Protein AF-A0AAW0HHK2-F1 (afdb_monomer_lite)

Structure (mmCIF, N/CA/C/O backbone):
data_AF-A0AAW0HHK2-F1
#
_entry.id   AF-A0AAW0HHK2-F1
#
loop_
_atom_site.group_PDB
_atom_site.id
_atom_site.type_symbol
_atom_site.label_atom_id
_atom_site.label_alt_id
_atom_site.label_comp_id
_atom_site.label_asym_id
_atom_site.label_entity_id
_atom_site.label_seq_id
_atom_site.pdbx_PDB_ins_code
_atom_site.Cartn_x
_atom_site.Cartn_y
_atom_site.Cartn_z
_atom_site.occupancy
_atom_site.B_iso_or_equiv
_atom_site.auth_seq_id
_atom_site.auth_comp_id
_atom_site.auth_asym_id
_atom_site.auth_atom_id
_atom_site.pdbx_PDB_model_num
ATOM 1 N N . MET A 1 1 ? -19.738 -7.895 10.736 1.00 75.62 1 MET A N 1
ATOM 2 C CA . MET A 1 1 ? -18.685 -6.868 10.632 1.00 75.62 1 MET A CA 1
ATOM 3 C C . MET A 1 1 ? -18.469 -6.468 9.184 1.00 75.62 1 MET A C 1
ATOM 5 O O . MET A 1 1 ? -18.502 -5.281 8.911 1.00 75.62 1 MET A O 1
ATOM 9 N N . ASP A 1 2 ? -18.400 -7.432 8.265 1.00 76.75 2 ASP A N 1
ATOM 10 C CA . ASP A 1 2 ? -18.087 -7.229 6.837 1.00 76.75 2 ASP A CA 1
ATOM 11 C C . ASP A 1 2 ? -18.976 -6.217 6.092 1.00 76.75 2 ASP A C 1
ATOM 13 O O . ASP A 1 2 ? -18.507 -5.544 5.189 1.00 76.75 2 ASP A O 1
ATOM 17 N N . LYS A 1 3 ? -20.252 -6.081 6.479 1.00 81.19 3 LYS A N 1
ATOM 18 C CA . LYS A 1 3 ? -21.197 -5.111 5.884 1.00 81.19 3 LYS A CA 1
ATOM 19 C C . LYS A 1 3 ? -21.241 -3.754 6.595 1.00 81.19 3 LYS A C 1
ATOM 21 O O . LYS A 1 3 ? -21.912 -2.844 6.135 1.00 81.19 3 LYS A O 1
ATOM 26 N N . ILE A 1 4 ? -20.651 -3.670 7.785 1.00 83.81 4 ILE A N 1
ATOM 27 C CA . ILE A 1 4 ? -20.761 -2.503 8.673 1.00 83.81 4 ILE A CA 1
ATOM 28 C C . ILE A 1 4 ? -19.544 -1.601 8.488 1.00 83.81 4 ILE A C 1
ATOM 30 O O . ILE A 1 4 ? -19.679 -0.388 8.369 1.00 83.81 4 ILE A O 1
ATOM 34 N N . TYR A 1 5 ? -18.362 -2.213 8.444 1.00 85.25 5 TYR A N 1
ATOM 35 C CA . TYR A 1 5 ? -17.085 -1.532 8.287 1.00 85.25 5 TYR A CA 1
ATOM 36 C C . TYR A 1 5 ? -16.439 -1.990 6.978 1.00 85.25 5 TYR A C 1
ATOM 38 O O . TYR A 1 5 ? -15.514 -2.794 6.984 1.00 85.25 5 TYR A O 1
ATOM 46 N N . GLU A 1 6 ? -16.947 -1.495 5.846 1.00 84.31 6 GLU A N 1
ATOM 47 C CA . GLU A 1 6 ? -16.407 -1.806 4.506 1.00 84.31 6 GLU A CA 1
ATOM 48 C C . GLU A 1 6 ? -15.024 -1.163 4.258 1.00 84.31 6 GLU A C 1
ATOM 50 O O . GLU A 1 6 ? -14.322 -1.501 3.301 1.00 84.31 6 GLU A O 1
ATOM 55 N N . GLY A 1 7 ? -14.623 -0.246 5.145 1.00 86.88 7 GLY A N 1
ATOM 56 C CA . GLY A 1 7 ? -13.384 0.510 5.048 1.00 86.88 7 GLY A CA 1
ATOM 57 C C . GLY A 1 7 ? -13.446 1.575 3.956 1.00 86.88 7 GLY A C 1
ATOM 58 O O . GLY A 1 7 ? -14.510 2.092 3.615 1.00 86.88 7 GLY A O 1
ATOM 59 N N . GLN A 1 8 ? -12.284 1.924 3.410 1.00 85.19 8 GLN A N 1
ATOM 60 C CA . GLN A 1 8 ? -12.167 2.977 2.412 1.00 85.19 8 GLN A CA 1
ATOM 61 C C . GLN A 1 8 ? -12.257 2.387 1.001 1.00 85.19 8 GLN A C 1
ATOM 63 O O . GLN A 1 8 ? -11.328 1.727 0.528 1.00 85.19 8 GLN A O 1
ATOM 68 N N . VAL A 1 9 ? -13.370 2.624 0.297 1.00 81.50 9 VAL A N 1
ATOM 69 C CA . VAL A 1 9 ? -13.617 2.008 -1.020 1.00 81.50 9 VAL A CA 1
ATOM 70 C C . VAL A 1 9 ? -12.627 2.509 -2.074 1.00 81.50 9 VAL A C 1
ATOM 72 O O . VAL A 1 9 ? -12.069 1.695 -2.815 1.00 81.50 9 VAL A O 1
ATOM 75 N N . GLU A 1 10 ? -12.358 3.815 -2.094 1.00 81.19 10 GLU A N 1
ATOM 76 C CA . GLU A 1 10 ? -11.418 4.450 -3.017 1.00 81.19 10 GLU A CA 1
ATOM 77 C C . GLU A 1 10 ? -10.110 4.835 -2.323 1.00 81.19 10 GLU A C 1
ATOM 79 O O . GLU A 1 10 ? -10.083 5.614 -1.372 1.00 81.19 10 GLU A O 1
ATOM 84 N N . VAL A 1 11 ? -8.985 4.335 -2.835 1.00 81.12 11 VAL A N 1
ATOM 85 C CA . VAL A 1 11 ? -7.660 4.612 -2.263 1.00 81.12 11 VAL A CA 1
ATOM 86 C C . VAL A 1 11 ? -7.202 6.023 -2.657 1.00 81.12 11 VAL A C 1
ATOM 88 O O . VAL A 1 11 ? -6.467 6.211 -3.630 1.00 81.12 11 VAL A O 1
ATOM 91 N N . THR A 1 12 ? -7.626 7.034 -1.896 1.00 80.50 12 THR A N 1
ATOM 92 C CA . THR A 1 12 ? -7.182 8.430 -2.077 1.00 80.50 12 THR A CA 1
ATOM 93 C C . THR A 1 12 ? -5.751 8.651 -1.584 1.00 80.50 12 THR A C 1
ATOM 95 O O . THR A 1 12 ? -5.024 9.479 -2.135 1.00 80.50 12 THR A O 1
ATOM 98 N N . GLY A 1 13 ? -5.310 7.838 -0.618 1.00 79.56 13 GLY A N 1
ATOM 99 C CA . GLY A 1 13 ? -4.003 7.953 0.030 1.00 79.56 13 GLY A CA 1
ATOM 100 C C . GLY A 1 13 ? -3.988 8.904 1.229 1.00 79.56 13 GLY A C 1
ATOM 101 O O . GLY A 1 13 ? -2.910 9.188 1.747 1.00 79.56 13 GLY A O 1
ATOM 102 N N . ASP A 1 14 ? -5.152 9.379 1.669 1.00 83.31 14 ASP A N 1
ATOM 103 C CA . ASP A 1 14 ? -5.284 10.210 2.864 1.00 83.31 14 ASP A CA 1
ATOM 104 C C . ASP A 1 14 ? -5.287 9.371 4.152 1.00 83.31 14 ASP A C 1
ATOM 106 O O . ASP A 1 14 ? -5.396 8.135 4.130 1.00 83.31 14 ASP A O 1
ATOM 110 N N . GLU A 1 15 ? -5.141 10.063 5.282 1.00 82.94 15 GLU A N 1
ATOM 111 C CA . GLU A 1 15 ? -5.315 9.473 6.606 1.00 82.94 15 GLU A CA 1
ATOM 112 C C . GLU A 1 15 ? -6.773 9.037 6.782 1.00 82.94 15 GLU A C 1
ATOM 114 O O . GLU A 1 15 ? -7.700 9.824 6.601 1.00 82.94 15 GLU A O 1
ATOM 119 N N . TYR A 1 16 ? -6.964 7.765 7.114 1.00 84.25 16 TYR A N 1
ATOM 120 C CA . TYR A 1 16 ? -8.269 7.171 7.359 1.00 84.25 16 TYR A CA 1
ATOM 121 C C . TYR A 1 16 ? -8.179 6.367 8.648 1.00 84.25 16 TYR A C 1
ATOM 123 O O . TYR A 1 16 ? -7.247 5.585 8.819 1.00 84.25 16 TYR A O 1
ATOM 131 N N . ASN A 1 17 ? -9.131 6.575 9.551 1.00 84.69 17 ASN A N 1
ATOM 132 C CA . ASN A 1 17 ? -9.257 5.830 10.794 1.00 84.69 17 ASN A CA 1
ATOM 133 C C . ASN A 1 17 ? -10.699 5.332 10.893 1.00 84.69 17 ASN A C 1
ATOM 135 O O . ASN A 1 17 ? -11.637 6.091 10.658 1.00 84.69 17 ASN A O 1
ATOM 139 N N . VAL A 1 18 ? -10.871 4.053 11.221 1.00 85.00 18 VAL A N 1
ATOM 140 C CA . VAL A 1 18 ? -12.199 3.448 11.361 1.00 85.00 18 VAL A CA 1
ATOM 141 C C . VAL A 1 18 ? -12.755 3.796 12.737 1.00 85.00 18 VAL A C 1
ATOM 143 O O . VAL A 1 18 ? -12.241 3.326 13.760 1.00 85.00 18 VAL A O 1
ATOM 146 N N . GLU A 1 19 ? -13.797 4.622 12.749 1.00 84.38 19 GLU A N 1
ATOM 147 C CA . GLU A 1 19 ? -14.542 5.003 13.948 1.00 84.38 19 GLU A CA 1
ATOM 148 C C . GLU A 1 19 ? -15.697 4.028 14.206 1.00 84.38 19 GLU A C 1
ATOM 150 O O . GLU A 1 19 ? -16.251 3.434 13.282 1.00 84.38 19 GLU A O 1
ATOM 155 N N . SER A 1 20 ? -16.051 3.839 15.479 1.00 85.25 20 SER A N 1
ATOM 156 C CA . SER A 1 20 ? -17.193 2.994 15.849 1.00 85.25 20 SER A CA 1
ATOM 157 C C . SER A 1 20 ? -18.505 3.738 15.618 1.00 85.25 20 SER A C 1
ATOM 159 O O . SER A 1 20 ? -18.606 4.922 15.925 1.00 85.25 20 SER A O 1
ATOM 161 N N . ILE A 1 21 ? -19.513 3.032 15.107 1.00 84.94 21 ILE A N 1
ATOM 162 C CA . ILE A 1 21 ? -20.835 3.602 14.823 1.00 84.94 21 ILE A CA 1
ATOM 163 C C . ILE A 1 21 ? -21.770 3.339 16.008 1.00 84.94 21 ILE A C 1
ATOM 165 O O . ILE A 1 21 ? -21.907 2.198 16.457 1.00 84.94 21 ILE A O 1
ATOM 169 N N . ASP A 1 22 ? -22.451 4.383 16.488 1.00 82.25 22 ASP A N 1
ATOM 170 C CA . ASP A 1 22 ? -23.410 4.274 17.589 1.00 82.25 22 ASP A CA 1
ATOM 171 C C . ASP A 1 22 ? -24.551 3.298 17.258 1.00 82.25 22 ASP A C 1
ATOM 173 O O . ASP A 1 22 ? -25.162 3.341 16.188 1.00 82.25 22 ASP A O 1
ATOM 177 N N . GLY A 1 23 ? -24.853 2.399 18.197 1.00 82.00 23 GLY A N 1
ATOM 178 C CA . GLY A 1 23 ? -25.910 1.394 18.045 1.00 82.00 23 GLY A CA 1
ATOM 179 C C . GLY A 1 23 ? -25.525 0.163 17.217 1.00 82.00 23 GLY A C 1
ATOM 180 O O . GLY A 1 23 ? -26.346 -0.744 17.073 1.00 82.00 23 GLY A O 1
ATOM 181 N N . GLN A 1 24 ? -24.289 0.085 16.715 1.00 86.25 24 GLN A N 1
ATOM 182 C CA . GLN A 1 24 ? -23.749 -1.097 16.045 1.00 86.25 24 GLN A CA 1
ATOM 183 C C . GLN A 1 24 ? -22.605 -1.729 16.853 1.00 86.25 24 GLN A C 1
ATOM 185 O O . GLN A 1 24 ? -22.052 -1.099 17.756 1.00 86.25 24 GLN A O 1
ATOM 190 N N . PRO A 1 25 ? -22.233 -2.992 16.566 1.00 85.94 25 PRO A N 1
ATOM 191 C CA . PRO A 1 25 ? -21.023 -3.579 17.124 1.00 85.94 25 PRO A CA 1
ATOM 192 C C . PRO A 1 25 ? -19.804 -2.685 16.852 1.00 85.94 25 PRO A C 1
ATOM 194 O O . PRO A 1 25 ? -19.620 -2.218 15.727 1.00 85.94 25 PRO A O 1
ATOM 197 N N . GLY A 1 26 ? -18.984 -2.445 17.877 1.00 87.06 26 GLY A N 1
ATOM 198 C CA . GLY A 1 26 ? -17.799 -1.592 17.764 1.00 87.06 26 GLY A CA 1
ATOM 199 C C . GLY A 1 26 ? -16.818 -2.080 16.696 1.00 87.06 26 GLY A C 1
ATOM 200 O O . GLY A 1 26 ? -16.786 -3.269 16.362 1.00 87.06 26 GLY A O 1
ATOM 201 N N . ALA A 1 27 ? -16.023 -1.153 16.160 1.00 90.12 27 ALA A N 1
ATOM 202 C CA . ALA A 1 27 ? -15.003 -1.477 15.171 1.00 90.12 27 ALA A CA 1
ATOM 203 C C . ALA A 1 27 ? -13.988 -2.478 15.747 1.00 90.12 27 ALA A C 1
ATOM 205 O O . ALA A 1 27 ? -13.681 -2.467 16.942 1.00 90.12 27 ALA A O 1
ATOM 206 N N . PHE A 1 28 ? -13.459 -3.362 14.899 1.00 90.38 28 PHE A N 1
ATOM 207 C CA . PHE A 1 28 ? -12.490 -4.352 15.353 1.00 90.38 28 PHE A CA 1
ATOM 208 C C . PHE A 1 28 ? -11.127 -3.691 15.563 1.00 90.38 28 PHE A C 1
ATOM 210 O O . PHE A 1 28 ? -10.436 -3.353 14.599 1.00 90.38 28 PHE A O 1
ATOM 217 N N . THR A 1 29 ? -10.755 -3.502 16.828 1.00 91.88 29 THR A N 1
ATOM 218 C CA . THR A 1 29 ? -9.483 -2.879 17.192 1.00 91.88 29 THR A CA 1
ATOM 219 C C . THR A 1 29 ? -8.340 -3.884 17.126 1.00 91.88 29 THR A C 1
ATOM 221 O O . THR A 1 29 ? -8.360 -4.912 17.801 1.00 91.88 29 THR A O 1
ATOM 224 N N . CYS A 1 30 ? -7.318 -3.562 16.338 1.00 93.12 30 CYS A N 1
ATOM 225 C CA . CYS A 1 30 ? -6.087 -4.334 16.197 1.00 93.12 30 CYS A CA 1
ATOM 226 C C . CYS A 1 30 ? -4.867 -3.485 16.552 1.00 93.12 30 CYS A C 1
ATOM 228 O O . CYS A 1 30 ? -4.891 -2.261 16.448 1.00 93.12 30 CYS A O 1
ATOM 230 N N . TYR A 1 31 ? -3.766 -4.146 16.907 1.00 93.69 31 TYR A N 1
ATOM 231 C CA . TYR A 1 31 ? -2.470 -3.506 17.118 1.00 93.69 31 TYR A CA 1
ATOM 232 C C . TYR A 1 31 ? -1.442 -4.094 16.158 1.00 93.69 31 TYR A C 1
ATOM 234 O O . TYR A 1 31 ? -1.431 -5.297 15.904 1.00 93.69 31 TYR A O 1
ATOM 242 N N . LEU A 1 32 ? -0.576 -3.237 15.620 1.00 92.81 32 LEU A N 1
ATOM 243 C CA . LEU A 1 32 ? 0.501 -3.670 14.743 1.00 92.81 32 LEU A CA 1
ATOM 244 C C . LEU A 1 32 ? 1.637 -4.285 15.563 1.00 92.81 32 LEU A C 1
ATOM 246 O O . LEU A 1 32 ? 2.304 -3.577 16.316 1.00 92.81 32 LEU A O 1
ATOM 250 N N . ASP A 1 33 ? 1.908 -5.568 15.344 1.00 94.19 33 ASP A N 1
ATOM 251 C CA . ASP A 1 33 ? 3.148 -6.202 15.783 1.00 94.19 33 ASP A CA 1
ATOM 252 C C . ASP A 1 33 ? 4.182 -6.155 14.650 1.00 94.19 33 ASP A C 1
ATOM 254 O O . ASP A 1 33 ? 4.049 -6.823 13.624 1.00 94.19 33 ASP A O 1
ATOM 258 N N . ALA A 1 34 ? 5.211 -5.323 14.815 1.00 89.94 34 ALA A N 1
ATOM 259 C CA . ALA A 1 34 ? 6.313 -5.230 13.861 1.00 89.94 34 ALA A CA 1
ATOM 260 C C . ALA A 1 34 ? 7.411 -6.281 14.113 1.00 89.94 34 ALA A C 1
ATOM 262 O O . ALA A 1 34 ? 8.292 -6.456 13.267 1.00 89.94 34 ALA A O 1
ATOM 263 N N . GLY A 1 35 ? 7.401 -6.962 15.264 1.00 94.50 35 GLY A N 1
ATOM 264 C CA . GLY A 1 35 ? 8.468 -7.860 15.692 1.00 94.50 35 GLY A CA 1
ATOM 265 C C . GLY A 1 35 ? 9.853 -7.210 15.596 1.00 94.50 35 GLY A C 1
ATOM 266 O O . GLY A 1 35 ? 10.114 -6.155 16.172 1.00 94.50 35 GLY A O 1
ATOM 267 N N . LEU A 1 36 ? 10.749 -7.839 14.829 1.00 94.50 36 LEU A N 1
ATOM 268 C CA . LEU A 1 36 ? 12.112 -7.349 14.570 1.00 94.50 36 LEU A CA 1
ATOM 269 C C . LEU A 1 36 ? 12.212 -6.416 13.352 1.00 94.50 36 LEU A C 1
ATOM 271 O O . LEU A 1 36 ? 13.301 -5.932 13.028 1.00 94.50 36 LEU A O 1
ATOM 275 N N . ALA A 1 37 ? 11.109 -6.167 12.641 1.00 93.44 37 ALA A N 1
ATOM 276 C CA . ALA A 1 37 ? 11.122 -5.283 11.488 1.00 93.44 37 ALA A CA 1
ATOM 277 C C . ALA A 1 37 ? 11.392 -3.840 11.933 1.00 93.44 37 ALA A C 1
ATOM 279 O O . ALA A 1 37 ? 10.698 -3.271 12.777 1.00 93.44 37 ALA A O 1
ATOM 280 N N . ARG A 1 38 ? 12.405 -3.209 11.332 1.00 92.19 38 ARG A N 1
ATOM 281 C CA . ARG A 1 38 ? 12.765 -1.827 11.658 1.00 92.19 38 ARG A CA 1
ATOM 282 C C . ARG A 1 38 ? 11.642 -0.870 11.252 1.00 92.19 38 ARG A C 1
ATOM 284 O O . ARG A 1 38 ? 11.247 -0.830 10.091 1.00 92.19 38 ARG A O 1
ATOM 291 N N . THR A 1 39 ? 11.184 -0.026 12.169 1.00 89.19 39 THR A N 1
ATOM 292 C CA . THR A 1 39 ? 10.114 0.957 11.928 1.00 89.19 39 THR A CA 1
ATOM 293 C C . THR A 1 39 ? 10.622 2.218 11.211 1.00 89.19 39 THR A C 1
ATOM 295 O O . THR A 1 39 ? 10.580 3.328 11.739 1.00 89.19 39 THR A O 1
ATOM 298 N N . THR A 1 40 ? 11.133 2.064 9.988 1.00 91.19 40 THR A N 1
ATOM 299 C CA . THR A 1 40 ? 11.520 3.180 9.106 1.00 91.19 40 THR A CA 1
ATOM 300 C C . THR A 1 40 ? 10.321 3.742 8.342 1.00 91.19 40 THR A C 1
ATOM 302 O O . THR A 1 40 ? 9.352 3.035 8.063 1.00 91.19 40 THR A O 1
ATOM 305 N N . THR A 1 41 ? 10.384 5.025 7.984 1.00 90.75 41 THR A N 1
ATOM 306 C CA . THR A 1 41 ? 9.374 5.666 7.130 1.00 90.75 41 THR A CA 1
ATOM 307 C C . THR A 1 41 ? 9.387 5.022 5.742 1.00 90.75 41 THR A C 1
ATOM 309 O O . THR A 1 41 ? 10.453 4.824 5.164 1.00 90.75 41 THR A O 1
ATOM 312 N N . GLY A 1 42 ? 8.212 4.649 5.230 1.00 87.75 42 GLY A N 1
ATOM 313 C CA . GLY A 1 42 ? 8.077 3.959 3.943 1.00 87.75 42 GLY A CA 1
ATOM 314 C C . GLY A 1 42 ? 8.352 2.449 3.980 1.00 87.75 42 GLY A C 1
ATOM 315 O O . GLY A 1 42 ? 8.440 1.826 2.924 1.00 87.75 42 GLY A O 1
ATOM 316 N N . ASN A 1 43 ? 8.483 1.830 5.161 1.00 93.06 43 ASN A N 1
ATOM 317 C CA . ASN A 1 43 ? 8.605 0.372 5.253 1.00 93.06 43 ASN A CA 1
ATOM 318 C C . ASN A 1 43 ? 7.305 -0.327 4.789 1.00 93.06 43 ASN A C 1
ATOM 320 O O . ASN A 1 43 ? 6.199 0.111 5.101 1.00 93.06 43 ASN A O 1
ATOM 324 N N . LYS A 1 44 ? 7.436 -1.467 4.103 1.00 91.38 44 LYS A N 1
ATOM 325 C CA . LYS A 1 44 ? 6.333 -2.314 3.623 1.00 91.38 44 LYS A CA 1
ATOM 326 C C . LYS A 1 44 ? 5.407 -2.808 4.738 1.00 91.38 44 LYS A C 1
ATOM 328 O O . LYS A 1 44 ? 4.216 -2.952 4.491 1.00 91.38 44 LYS A O 1
ATOM 333 N N . V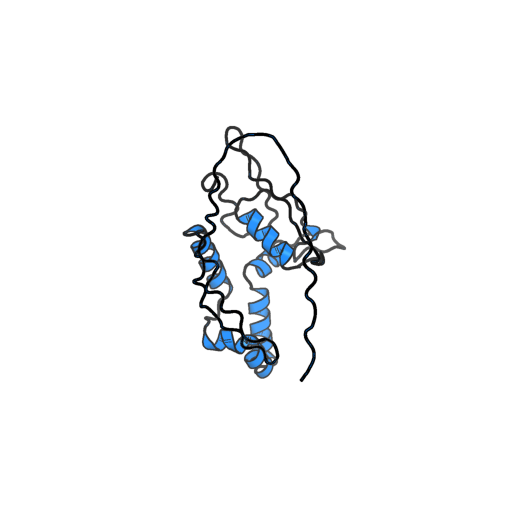AL A 1 45 ? 5.911 -2.998 5.962 1.00 93.19 45 VAL A N 1
ATOM 334 C CA . VAL A 1 45 ? 5.071 -3.332 7.135 1.00 93.19 45 VAL A CA 1
ATOM 335 C C . VAL A 1 45 ? 4.022 -2.242 7.388 1.00 93.19 45 VAL A C 1
ATOM 337 O O . VAL A 1 45 ? 2.870 -2.531 7.693 1.00 93.19 45 VAL A O 1
ATOM 340 N N . VAL A 1 46 ? 4.398 -0.981 7.177 1.00 92.00 46 VAL A N 1
ATOM 341 C CA . VAL A 1 46 ? 3.496 0.170 7.303 1.00 92.00 46 VAL A CA 1
ATOM 342 C C . VAL A 1 46 ? 2.537 0.252 6.103 1.00 92.00 46 VAL A C 1
ATOM 344 O O . VAL A 1 46 ? 1.414 0.725 6.238 1.00 92.00 46 VAL A O 1
ATOM 347 N N . GLY A 1 47 ? 2.930 -0.266 4.936 1.00 91.44 47 GLY A N 1
ATOM 348 C CA . GLY A 1 47 ? 2.018 -0.458 3.802 1.00 91.44 47 GLY A CA 1
ATOM 349 C C . GLY A 1 47 ? 0.926 -1.495 4.094 1.00 91.44 47 GLY A C 1
ATOM 350 O O . GLY A 1 47 ? -0.245 -1.241 3.832 1.00 91.44 47 GLY A O 1
ATOM 351 N N . ALA A 1 48 ? 1.289 -2.625 4.712 1.00 92.81 48 ALA A N 1
ATOM 352 C CA . ALA A 1 48 ? 0.324 -3.636 5.152 1.00 92.81 48 ALA A CA 1
ATOM 353 C C . ALA A 1 48 ? -0.634 -3.087 6.223 1.00 92.81 48 ALA A C 1
ATOM 355 O O . ALA A 1 48 ? -1.836 -3.327 6.147 1.00 92.81 48 ALA A O 1
ATOM 356 N N . LEU A 1 49 ? -0.114 -2.287 7.164 1.00 93.75 49 LEU A N 1
ATOM 357 C CA . LEU A 1 49 ? -0.924 -1.535 8.126 1.00 93.75 49 LEU A CA 1
ATOM 358 C C . LEU A 1 49 ? -1.979 -0.674 7.418 1.00 93.75 49 LEU A C 1
ATOM 360 O O . LEU A 1 49 ? -3.151 -0.752 7.774 1.00 93.75 49 LEU A O 1
ATOM 364 N N . LYS A 1 50 ? -1.586 0.121 6.410 1.00 92.44 50 LYS A N 1
ATOM 365 C CA . LYS A 1 50 ? -2.544 0.957 5.672 1.00 92.44 50 LYS A CA 1
ATOM 366 C C . LYS A 1 50 ? -3.609 0.116 4.979 1.00 92.44 50 LYS A C 1
ATOM 368 O O . LYS A 1 50 ? -4.782 0.443 5.079 1.00 92.44 50 LYS A O 1
ATOM 373 N N . GLY A 1 51 ? -3.212 -0.973 4.320 1.00 91.69 51 GLY A N 1
ATOM 374 C CA . GLY A 1 51 ? -4.153 -1.873 3.651 1.00 91.69 51 GLY A CA 1
ATOM 375 C C . GLY A 1 51 ? -5.161 -2.508 4.613 1.00 91.69 51 GLY A C 1
ATOM 376 O O . GLY A 1 51 ? -6.333 -2.628 4.277 1.00 91.69 51 GLY A O 1
ATOM 377 N N . ALA A 1 52 ? -4.730 -2.862 5.826 1.00 92.50 52 ALA A N 1
ATOM 378 C CA . ALA A 1 52 ? -5.607 -3.381 6.873 1.00 92.50 52 ALA A CA 1
ATOM 379 C C . ALA A 1 52 ? -6.618 -2.329 7.363 1.00 92.50 52 ALA A C 1
ATOM 381 O O . ALA A 1 52 ? -7.798 -2.633 7.527 1.00 92.50 52 ALA A O 1
ATOM 382 N N . VAL A 1 53 ? -6.164 -1.087 7.552 1.00 92.50 53 VAL A N 1
ATOM 383 C CA . VAL A 1 53 ? -7.025 0.042 7.932 1.00 92.50 53 VAL A CA 1
ATOM 384 C C . VAL A 1 53 ? -8.029 0.378 6.825 1.00 92.50 53 VAL A C 1
ATOM 386 O O . VAL A 1 53 ? -9.221 0.511 7.089 1.00 92.50 53 VAL A O 1
ATOM 389 N N . ASP A 1 54 ? -7.577 0.417 5.571 1.00 91.19 54 ASP A N 1
ATOM 390 C CA . ASP A 1 54 ? -8.434 0.654 4.402 1.00 91.19 54 ASP A CA 1
ATOM 391 C C . ASP A 1 54 ? -9.419 -0.497 4.153 1.00 91.19 54 ASP A C 1
ATOM 393 O O . ASP A 1 54 ? -10.441 -0.303 3.497 1.00 91.19 54 ASP A O 1
ATOM 397 N N . GLY A 1 55 ? -9.140 -1.680 4.707 1.00 90.19 55 GLY A N 1
ATOM 398 C CA . GLY A 1 55 ? -10.036 -2.834 4.733 1.00 90.19 55 GLY A CA 1
ATOM 399 C C . GLY A 1 55 ? -11.061 -2.831 5.872 1.00 90.19 55 GLY A C 1
ATOM 400 O O . GLY A 1 55 ? -11.819 -3.789 5.974 1.00 90.19 55 GLY A O 1
ATOM 401 N N . GLY A 1 56 ? -11.090 -1.800 6.727 1.00 90.38 56 GLY A N 1
ATOM 402 C CA . GLY A 1 56 ? -12.096 -1.658 7.787 1.00 90.38 56 GLY A CA 1
ATOM 403 C C . GLY A 1 56 ? -11.635 -2.056 9.194 1.00 90.38 56 GLY A C 1
ATOM 404 O O . GLY A 1 56 ? -12.456 -2.094 10.112 1.00 90.38 56 GLY A O 1
ATOM 405 N N . LEU A 1 57 ? -10.339 -2.319 9.409 1.00 92.06 57 LEU A N 1
ATOM 406 C CA . LEU A 1 57 ? -9.800 -2.545 10.755 1.00 92.06 57 LEU A CA 1
ATOM 407 C C . LEU A 1 57 ? -9.463 -1.226 11.457 1.00 92.06 57 LEU A C 1
ATOM 409 O O . LEU A 1 57 ? -8.836 -0.338 10.881 1.00 92.06 57 LEU A O 1
ATOM 413 N N . SER A 1 58 ? -9.816 -1.117 12.738 1.00 92.88 58 SER A N 1
ATOM 414 C CA . SER A 1 58 ? -9.430 0.037 13.550 1.00 92.88 58 SER A CA 1
ATOM 415 C C . SER A 1 58 ? -8.044 -0.212 14.140 1.00 92.88 58 SER A C 1
ATOM 417 O O . SER A 1 58 ? -7.870 -1.052 15.022 1.00 92.88 58 SER A O 1
ATOM 419 N N . ILE A 1 59 ? -7.024 0.474 13.622 1.00 93.00 59 ILE A N 1
ATOM 420 C CA . ILE A 1 59 ? -5.648 0.355 14.118 1.00 93.00 59 ILE A CA 1
ATOM 421 C C . ILE A 1 59 ? -5.147 1.748 14.484 1.00 93.00 59 ILE A C 1
ATOM 423 O O . ILE A 1 59 ? -5.026 2.589 13.592 1.00 93.00 59 ILE A O 1
ATOM 427 N N . PRO A 1 60 ? -4.824 2.024 15.759 1.00 92.06 60 PRO A N 1
ATOM 428 C CA . PRO A 1 60 ? -4.310 3.327 16.151 1.00 92.06 60 PRO A CA 1
ATOM 429 C C . PRO A 1 60 ? -2.915 3.531 15.553 1.00 92.06 60 PRO A C 1
ATOM 431 O O . PRO A 1 60 ? -1.974 2.797 15.860 1.00 92.06 60 PRO A O 1
ATOM 434 N N . HIS A 1 61 ? -2.771 4.531 14.686 1.00 90.88 61 HIS A N 1
ATOM 435 C CA . HIS A 1 61 ? -1.517 4.821 13.999 1.00 90.88 61 HIS A CA 1
ATOM 436 C C . HIS A 1 61 ? -1.320 6.327 13.777 1.00 90.88 61 HIS A C 1
ATOM 438 O O . HIS A 1 61 ? -2.180 7.137 14.100 1.00 90.88 61 HIS A O 1
ATOM 444 N N . SER A 1 62 ? -0.141 6.712 13.279 1.00 90.12 62 SER A N 1
ATOM 445 C CA . SER A 1 62 ? 0.177 8.101 12.918 1.00 90.12 62 SER A CA 1
ATOM 446 C C . SER A 1 62 ? 0.767 8.164 11.515 1.00 90.12 62 SER A C 1
ATOM 448 O O . SER A 1 62 ? 1.429 7.221 11.072 1.00 90.12 62 SER A O 1
ATOM 450 N N . THR A 1 63 ? 0.613 9.301 10.840 1.00 88.19 63 THR A N 1
ATOM 451 C CA . THR A 1 63 ? 1.054 9.479 9.447 1.00 88.19 63 THR A CA 1
ATOM 452 C C . THR A 1 63 ? 2.571 9.551 9.253 1.00 88.19 63 THR A C 1
ATOM 454 O O . THR A 1 63 ? 3.071 9.419 8.138 1.00 88.19 63 THR A O 1
ATOM 457 N N . LYS A 1 64 ? 3.338 9.656 10.346 1.00 91.25 64 LYS A N 1
ATOM 458 C CA . LYS A 1 64 ? 4.802 9.856 10.352 1.00 91.25 64 LYS A CA 1
ATOM 459 C C . LYS A 1 64 ? 5.607 8.752 9.664 1.00 91.25 64 LYS A C 1
ATOM 461 O O . LYS A 1 64 ? 6.760 8.958 9.285 1.00 91.25 64 LYS A O 1
ATOM 466 N N . ARG A 1 65 ? 5.050 7.542 9.592 1.00 90.88 65 ARG A N 1
ATOM 467 C CA . ARG A 1 65 ? 5.732 6.363 9.038 1.00 90.88 65 ARG A CA 1
ATOM 468 C C . ARG A 1 65 ? 5.311 6.043 7.606 1.00 90.88 65 ARG A C 1
ATOM 470 O O . ARG A 1 65 ? 5.931 5.172 6.993 1.00 90.88 65 ARG A O 1
ATOM 477 N N . PHE A 1 66 ? 4.323 6.747 7.056 1.00 92.12 66 PHE A N 1
ATOM 478 C CA 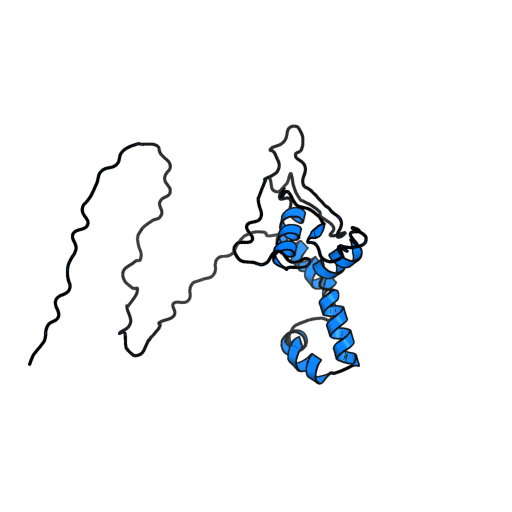. PHE A 1 66 ? 3.891 6.537 5.679 1.00 92.12 66 PHE A CA 1
ATOM 479 C C . PHE A 1 66 ? 4.853 7.174 4.668 1.00 92.12 66 PHE A C 1
ATOM 481 O O . PHE A 1 66 ? 5.499 8.183 4.962 1.00 92.12 66 PHE A O 1
ATOM 488 N N . PRO A 1 67 ? 4.965 6.595 3.458 1.00 91.12 67 PRO A N 1
ATOM 489 C CA . PRO A 1 67 ? 5.717 7.218 2.378 1.00 91.12 67 PRO A CA 1
ATOM 490 C C . PRO A 1 67 ? 5.078 8.557 1.994 1.00 91.12 67 PRO 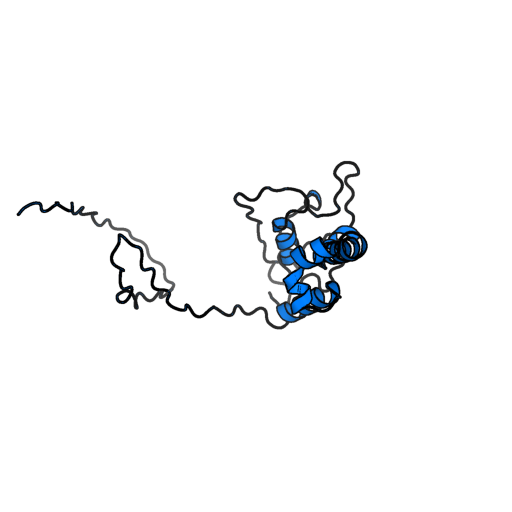A C 1
ATOM 492 O O . PRO A 1 67 ? 3.859 8.657 1.873 1.00 91.12 67 PRO A O 1
ATOM 495 N N . GLY A 1 68 ? 5.911 9.579 1.788 1.00 88.94 68 GLY A N 1
ATOM 496 C CA . GLY A 1 68 ? 5.457 10.946 1.516 1.00 88.94 68 GLY A CA 1
ATOM 497 C C . GLY A 1 68 ? 5.342 11.843 2.750 1.00 88.94 68 GLY A C 1
ATOM 498 O O . GLY A 1 68 ? 4.992 13.010 2.591 1.00 88.94 68 GLY A O 1
ATOM 499 N N . TYR A 1 69 ? 5.641 11.329 3.948 1.00 91.75 69 TYR A N 1
ATOM 500 C CA . TYR A 1 69 ? 5.828 12.152 5.141 1.00 91.75 69 TYR A CA 1
ATOM 501 C C . TYR A 1 69 ? 7.226 12.773 5.153 1.00 91.75 69 TYR A C 1
ATOM 503 O O . TYR A 1 69 ? 8.222 12.054 5.041 1.00 91.75 69 TYR A O 1
ATOM 511 N N . ASP A 1 70 ? 7.293 14.088 5.327 1.00 90.44 70 ASP A N 1
ATOM 512 C CA . ASP A 1 70 ? 8.545 14.812 5.515 1.00 90.44 70 ASP A CA 1
ATOM 513 C C . ASP A 1 70 ? 8.749 15.173 6.995 1.00 90.44 70 ASP A C 1
ATOM 515 O O . ASP A 1 70 ? 7.882 15.758 7.645 1.00 90.44 70 ASP A O 1
ATOM 519 N N . SER A 1 71 ? 9.906 14.807 7.552 1.00 87.94 71 SER A N 1
ATOM 520 C CA . SER A 1 71 ? 10.229 15.063 8.958 1.00 87.94 71 SER A CA 1
ATOM 521 C C . SER A 1 71 ? 10.518 16.529 9.259 1.00 87.94 71 SER A C 1
ATOM 523 O O . SER A 1 71 ? 10.325 16.940 10.404 1.00 87.94 71 SER A O 1
ATOM 525 N N . GLU A 1 72 ? 10.975 17.296 8.268 1.00 89.38 72 GLU A N 1
ATOM 526 C CA . GLU A 1 72 ? 11.339 18.703 8.446 1.00 89.38 72 GLU A CA 1
ATOM 527 C C . GLU A 1 72 ? 10.095 19.593 8.443 1.00 89.38 72 GLU A C 1
ATOM 529 O O . GLU A 1 72 ? 9.824 20.284 9.426 1.00 89.38 72 GLU A O 1
ATOM 534 N N . SER A 1 73 ? 9.289 19.513 7.380 1.00 89.56 73 SER A N 1
ATOM 535 C CA . SER A 1 73 ? 8.023 20.254 7.278 1.00 89.56 73 SER A CA 1
ATOM 536 C C . SER A 1 73 ? 6.891 19.668 8.129 1.00 89.56 73 SER A C 1
ATOM 538 O O . SER A 1 73 ? 5.897 20.350 8.370 1.00 89.56 73 SER A O 1
ATOM 540 N N . LYS A 1 74 ? 7.031 18.421 8.610 1.00 88.06 74 LYS A N 1
ATOM 541 C CA . LYS A 1 74 ? 5.976 17.645 9.296 1.00 88.06 74 LYS A CA 1
ATOM 542 C C . LYS A 1 74 ? 4.697 17.506 8.463 1.00 88.06 74 LYS A C 1
ATOM 544 O O . LYS A 1 74 ? 3.618 17.299 9.016 1.00 88.06 74 LYS A O 1
ATOM 549 N N . GLU A 1 75 ? 4.823 17.609 7.143 1.00 89.38 75 GLU A N 1
ATOM 550 C CA . GLU A 1 75 ? 3.713 17.541 6.203 1.00 89.38 75 GLU A CA 1
ATOM 551 C C . GLU A 1 75 ? 3.622 16.145 5.572 1.00 89.38 75 GLU A C 1
ATOM 553 O O . GLU A 1 75 ? 4.629 15.522 5.220 1.00 89.38 75 GLU A O 1
ATOM 558 N N . PHE A 1 76 ? 2.393 15.652 5.413 1.00 88.88 76 PHE A N 1
ATOM 559 C CA . PHE A 1 76 ? 2.107 14.387 4.749 1.00 88.88 76 PHE A CA 1
ATOM 560 C C . PHE A 1 76 ? 1.538 14.619 3.346 1.00 88.88 76 PHE A C 1
ATOM 562 O O . PHE A 1 76 ? 0.475 15.212 3.175 1.00 88.88 76 PHE A O 1
ATOM 569 N N . LYS A 1 77 ? 2.227 14.097 2.326 1.00 91.25 77 LYS A N 1
ATOM 570 C CA . LYS A 1 77 ? 1.804 14.205 0.924 1.00 91.25 77 LYS A CA 1
ATOM 571 C C . LYS A 1 77 ? 1.028 12.961 0.487 1.00 91.25 77 LYS A C 1
ATOM 573 O O . LYS A 1 77 ? 1.617 12.013 -0.040 1.00 91.25 77 LYS A O 1
ATOM 578 N N . ALA A 1 78 ? -0.300 13.008 0.593 1.00 90.44 78 ALA A N 1
ATOM 579 C CA . ALA A 1 78 ? -1.206 11.914 0.212 1.00 90.44 78 ALA A CA 1
ATOM 580 C C . ALA A 1 78 ? -1.002 11.404 -1.226 1.00 90.44 78 ALA A C 1
ATOM 582 O O . ALA A 1 78 ? -1.043 10.202 -1.489 1.00 90.44 78 ALA A O 1
ATOM 583 N N . LYS A 1 79 ? -0.670 12.301 -2.167 1.00 90.69 79 LYS A N 1
ATOM 584 C CA . LYS A 1 79 ? -0.360 11.924 -3.557 1.00 90.69 79 LYS A CA 1
ATOM 585 C C . LYS A 1 79 ? 0.780 10.907 -3.631 1.00 90.69 79 LYS A C 1
ATOM 587 O O . LYS A 1 79 ? 0.661 9.917 -4.342 1.00 90.69 79 LYS A O 1
ATOM 592 N N . VAL A 1 80 ? 1.871 11.128 -2.893 1.00 91.06 80 VAL A N 1
ATOM 593 C CA . VAL A 1 80 ? 3.031 10.219 -2.878 1.00 91.06 80 VAL A CA 1
ATOM 594 C C . VAL A 1 80 ? 2.654 8.880 -2.252 1.00 91.06 80 VAL A C 1
ATOM 596 O O . VAL A 1 80 ? 3.084 7.834 -2.739 1.00 91.06 80 VAL A O 1
ATOM 599 N N . HIS A 1 81 ? 1.817 8.903 -1.217 1.00 90.38 81 HIS A N 1
ATOM 600 C CA . HIS A 1 81 ? 1.317 7.693 -0.585 1.00 90.38 81 HIS A CA 1
ATOM 601 C C . HIS A 1 81 ? 0.466 6.854 -1.548 1.00 90.38 81 HIS A C 1
ATOM 603 O O . HIS A 1 81 ? 0.734 5.666 -1.736 1.00 90.38 81 HIS A O 1
ATOM 609 N N . ARG A 1 82 ? -0.470 7.487 -2.266 1.00 91.25 82 ARG A N 1
ATOM 610 C CA . ARG A 1 82 ? -1.277 6.829 -3.304 1.00 91.25 82 ARG A CA 1
ATOM 611 C C . ARG A 1 82 ? -0.415 6.223 -4.414 1.00 91.25 82 ARG A C 1
ATOM 613 O O . ARG A 1 82 ? -0.675 5.093 -4.822 1.00 91.25 82 ARG A O 1
ATOM 620 N N . LYS A 1 83 ? 0.634 6.927 -4.865 1.00 92.31 83 LYS A N 1
ATOM 621 C CA . LYS A 1 83 ? 1.585 6.394 -5.860 1.00 92.31 83 LYS A CA 1
ATOM 622 C C . LYS A 1 83 ? 2.225 5.080 -5.412 1.00 92.31 83 LYS A C 1
ATOM 624 O O . LYS A 1 83 ? 2.397 4.180 -6.227 1.00 92.31 83 LYS A O 1
ATOM 629 N N . HIS A 1 84 ? 2.573 4.968 -4.130 1.00 90.75 84 HIS A N 1
ATOM 630 C CA . HIS A 1 84 ? 3.161 3.747 -3.576 1.00 90.75 84 HIS A CA 1
ATOM 631 C C . HIS A 1 84 ? 2.137 2.615 -3.458 1.00 90.75 84 HIS A C 1
ATOM 633 O O . HIS A 1 84 ? 2.473 1.476 -3.769 1.00 90.75 84 HIS A O 1
ATOM 639 N N . ASN A 1 85 ? 0.896 2.919 -3.068 1.00 90.38 85 ASN A N 1
ATOM 640 C CA . ASN A 1 85 ? -0.163 1.910 -2.961 1.00 90.38 85 ASN A CA 1
ATOM 641 C C . ASN A 1 85 ? -0.534 1.317 -4.329 1.00 90.38 85 ASN A C 1
ATOM 643 O O . ASN A 1 85 ? -0.741 0.115 -4.437 1.00 90.38 85 ASN A O 1
ATOM 647 N N . MET A 1 86 ? -0.556 2.143 -5.380 1.00 90.50 86 MET A N 1
ATOM 648 C CA . MET A 1 86 ? -0.878 1.717 -6.750 1.00 90.50 86 MET A CA 1
ATOM 649 C C . MET A 1 86 ? 0.340 1.219 -7.547 1.00 90.50 86 MET A C 1
ATOM 651 O O . MET A 1 86 ? 0.240 1.006 -8.752 1.00 90.50 86 MET A O 1
ATOM 655 N N . GLY A 1 87 ? 1.511 1.085 -6.912 1.00 89.94 87 GLY A N 1
ATOM 656 C CA . GLY A 1 87 ? 2.738 0.621 -7.569 1.00 89.94 87 GLY A CA 1
ATOM 657 C C . GLY A 1 87 ? 3.273 1.542 -8.674 1.00 89.94 87 GLY A C 1
ATOM 658 O O . GLY A 1 87 ? 4.121 1.124 -9.464 1.00 89.94 87 GLY A O 1
ATOM 659 N N . GLN A 1 88 ? 2.822 2.799 -8.736 1.00 90.88 88 GLN A N 1
ATOM 660 C CA . GLN A 1 88 ? 3.267 3.762 -9.749 1.00 90.88 88 GLN A CA 1
ATOM 661 C C . GLN A 1 88 ? 4.756 4.098 -9.612 1.00 90.88 88 GLN A C 1
ATOM 663 O O . GLN A 1 88 ? 5.406 4.382 -10.605 1.00 90.88 88 GLN A O 1
ATOM 668 N N . ASN A 1 89 ? 5.326 4.019 -8.407 1.00 91.19 89 ASN A N 1
ATOM 669 C CA . ASN A 1 89 ? 6.770 4.174 -8.201 1.00 91.19 89 ASN A CA 1
ATOM 670 C C . ASN A 1 89 ? 7.593 3.103 -8.946 1.00 91.19 89 ASN A C 1
ATOM 672 O O . ASN A 1 89 ? 8.665 3.405 -9.463 1.00 91.19 89 ASN A O 1
ATOM 676 N N . VAL A 1 90 ? 7.085 1.869 -9.025 1.00 90.56 90 VAL A N 1
ATOM 677 C CA . VAL A 1 90 ? 7.709 0.787 -9.797 1.00 90.56 90 VAL A CA 1
ATOM 678 C C . VAL A 1 90 ? 7.530 1.043 -11.290 1.00 90.56 90 VAL A C 1
ATOM 680 O O . VAL A 1 90 ? 8.493 0.916 -12.036 1.00 90.56 90 VAL A O 1
ATOM 683 N N . ALA A 1 91 ? 6.337 1.467 -11.718 1.00 90.50 91 ALA A N 1
ATOM 684 C CA . ALA A 1 91 ? 6.072 1.808 -13.117 1.00 90.50 91 ALA A CA 1
ATOM 685 C C . ALA A 1 91 ? 6.938 2.984 -13.612 1.00 90.50 91 ALA A C 1
ATOM 687 O O . ALA A 1 91 ? 7.478 2.941 -14.717 1.00 90.50 91 ALA A O 1
ATOM 688 N N . ASP A 1 92 ? 7.112 4.014 -12.781 1.00 91.56 92 ASP A N 1
ATOM 689 C CA . ASP A 1 92 ? 7.990 5.151 -13.054 1.00 91.56 92 ASP A CA 1
ATOM 690 C C . ASP A 1 92 ? 9.447 4.684 -13.197 1.00 91.56 92 ASP A C 1
ATOM 692 O O . ASP A 1 92 ? 10.114 5.059 -14.158 1.00 91.56 92 ASP A O 1
ATOM 696 N N . TYR A 1 93 ? 9.917 3.800 -12.309 1.00 92.00 93 TYR A N 1
ATOM 697 C CA . TYR A 1 93 ? 11.268 3.238 -12.391 1.00 92.00 93 TYR A CA 1
ATOM 698 C C . TYR A 1 93 ? 11.478 2.356 -13.631 1.00 92.00 93 TYR A C 1
ATOM 700 O O . TYR A 1 93 ? 12.523 2.437 -14.273 1.00 92.00 93 TYR A O 1
ATOM 708 N N . MET A 1 94 ? 10.475 1.557 -14.009 1.00 89.81 94 MET A N 1
ATOM 709 C CA . MET A 1 94 ? 10.500 0.775 -15.248 1.00 89.81 94 MET A CA 1
ATOM 710 C C . MET A 1 94 ? 10.660 1.681 -16.470 1.00 89.81 94 MET A C 1
ATOM 712 O O . MET A 1 94 ? 11.492 1.391 -17.324 1.00 89.81 94 MET A O 1
ATOM 716 N N . ARG A 1 95 ? 9.913 2.792 -16.531 1.00 90.12 95 ARG A N 1
ATOM 717 C CA . ARG A 1 95 ? 10.001 3.760 -17.632 1.00 90.12 95 ARG A CA 1
ATOM 718 C C . ARG A 1 95 ? 11.378 4.420 -17.707 1.00 90.12 95 ARG A C 1
ATOM 720 O O . ARG A 1 95 ? 11.953 4.453 -18.787 1.00 90.12 95 ARG A O 1
ATOM 727 N N . CYS A 1 96 ? 11.930 4.868 -16.577 1.00 91.62 96 CYS A N 1
ATOM 728 C CA . CYS A 1 96 ? 13.280 5.440 -16.541 1.00 91.62 96 CYS A CA 1
ATOM 729 C C . CYS A 1 96 ? 14.341 4.442 -17.030 1.00 91.62 96 CYS A C 1
ATOM 731 O O . CYS A 1 96 ? 15.177 4.790 -17.855 1.00 91.62 96 CYS A O 1
ATOM 733 N N . LEU A 1 97 ? 14.285 3.183 -16.583 1.00 92.38 97 LEU A N 1
ATOM 734 C CA . LEU A 1 97 ? 15.251 2.169 -17.016 1.00 92.38 97 LEU A CA 1
ATOM 735 C C . LEU A 1 97 ? 15.128 1.810 -18.496 1.00 92.38 97 LEU A C 1
ATOM 737 O O . LEU A 1 97 ? 16.138 1.536 -19.128 1.00 92.38 97 LEU A O 1
ATOM 741 N N . MET A 1 98 ? 13.923 1.818 -19.065 1.00 88.06 98 MET A N 1
ATOM 742 C CA . MET A 1 98 ? 13.755 1.585 -20.502 1.00 88.06 98 MET A CA 1
ATOM 743 C C . MET A 1 98 ? 14.432 2.667 -21.356 1.00 88.06 98 MET A C 1
ATOM 745 O O . MET A 1 98 ? 14.866 2.367 -22.464 1.00 88.06 98 MET A O 1
ATOM 749 N N . GLU A 1 99 ? 14.510 3.902 -20.854 1.00 91.12 99 GLU A N 1
ATOM 750 C CA . GLU A 1 99 ? 15.154 5.026 -21.543 1.00 91.12 99 GLU A CA 1
ATOM 751 C C . GLU A 1 99 ? 16.672 5.076 -21.297 1.00 91.12 99 GLU A C 1
ATOM 753 O O . GLU A 1 99 ? 17.426 5.406 -22.210 1.00 91.12 99 GLU A O 1
ATOM 758 N N . GLU A 1 100 ? 17.126 4.747 -20.083 1.00 94.12 100 GLU A N 1
ATOM 759 C CA . GLU A 1 100 ? 18.533 4.874 -19.677 1.00 94.12 100 GLU A CA 1
ATOM 760 C C . GLU A 1 100 ? 19.372 3.602 -19.907 1.00 94.12 100 GLU A C 1
ATOM 762 O O . GLU A 1 100 ? 20.504 3.697 -20.382 1.00 94.12 100 GLU A O 1
ATOM 767 N N . ASP A 1 101 ? 18.852 2.419 -19.555 1.00 93.00 101 ASP A N 1
ATOM 768 C CA . ASP A 1 101 ? 19.578 1.139 -19.585 1.00 93.00 101 ASP A CA 1
ATOM 769 C C . ASP A 1 101 ? 18.622 -0.056 -19.781 1.00 93.00 101 ASP A C 1
ATOM 771 O O . ASP A 1 101 ? 18.078 -0.656 -18.839 1.00 93.00 101 ASP A O 1
ATOM 775 N N . GLU A 1 102 ? 18.450 -0.442 -21.046 1.00 90.06 102 GLU A N 1
ATOM 776 C CA . GLU A 1 102 ? 17.561 -1.534 -21.444 1.00 90.06 102 GLU A CA 1
ATOM 777 C C . GLU A 1 102 ? 18.022 -2.912 -20.919 1.00 90.06 102 GLU A C 1
ATOM 779 O O . GLU A 1 102 ? 17.198 -3.806 -20.690 1.00 90.06 102 GLU A O 1
ATOM 784 N N . ASP A 1 103 ? 19.323 -3.108 -20.690 1.00 92.38 103 ASP A N 1
ATOM 785 C CA . ASP A 1 103 ? 19.862 -4.376 -20.195 1.00 92.38 103 ASP A CA 1
ATOM 786 C C . ASP A 1 103 ? 19.546 -4.560 -18.706 1.00 92.38 103 ASP A C 1
ATOM 788 O O . ASP A 1 103 ? 19.126 -5.645 -18.274 1.00 92.38 103 ASP A O 1
ATOM 792 N N . ALA A 1 104 ? 19.656 -3.486 -17.917 1.00 92.50 104 ALA A N 1
ATOM 793 C CA . ALA A 1 104 ? 19.189 -3.471 -16.536 1.00 92.50 104 ALA A CA 1
ATOM 794 C C . ALA A 1 104 ? 17.675 -3.718 -16.451 1.00 92.50 104 ALA A C 1
ATOM 796 O O . ALA A 1 104 ? 17.237 -4.514 -15.609 1.00 92.50 104 ALA A O 1
ATOM 797 N N . TYR A 1 105 ? 16.885 -3.115 -17.349 1.00 90.56 105 TYR A N 1
ATOM 798 C CA . TYR A 1 105 ? 15.443 -3.358 -17.436 1.00 90.56 105 TYR A CA 1
ATOM 799 C C . TYR A 1 105 ? 15.129 -4.841 -17.683 1.00 90.56 105 TYR A C 1
ATOM 801 O O . TYR A 1 105 ? 14.398 -5.460 -16.903 1.00 90.56 105 TYR A O 1
ATOM 809 N N . LYS A 1 106 ? 15.741 -5.453 -18.705 1.00 90.31 106 LYS A N 1
ATOM 810 C CA . LYS A 1 106 ? 15.553 -6.880 -19.029 1.00 90.31 106 LYS A CA 1
ATOM 811 C C . LYS A 1 106 ? 15.934 -7.791 -17.870 1.00 90.31 106 LYS A C 1
ATOM 813 O O . LYS A 1 106 ? 15.243 -8.776 -17.608 1.00 90.31 106 LYS A O 1
ATOM 818 N N . LYS A 1 107 ? 17.013 -7.467 -17.154 1.00 93.12 107 LYS A N 1
ATOM 819 C CA . LYS A 1 107 ? 17.486 -8.253 -16.011 1.00 93.12 107 LYS A CA 1
ATOM 820 C C . LYS A 1 107 ? 16.522 -8.181 -14.827 1.00 93.12 107 LYS A C 1
ATOM 822 O O . LYS A 1 107 ? 16.156 -9.220 -14.278 1.00 93.12 107 LYS A O 1
ATOM 827 N N . GLN A 1 108 ? 16.115 -6.977 -14.430 1.00 91.38 108 GLN A N 1
ATOM 828 C CA . GLN A 1 108 ? 15.291 -6.765 -13.236 1.00 91.38 108 GLN A CA 1
ATOM 829 C C . GLN A 1 108 ? 13.817 -7.128 -13.467 1.00 91.38 108 GLN A C 1
ATOM 831 O O . GLN A 1 108 ? 13.191 -7.745 -12.606 1.00 91.38 108 GLN A O 1
ATOM 836 N N . PHE A 1 109 ? 13.276 -6.813 -14.645 1.00 90.56 109 PHE A N 1
ATOM 837 C CA . PHE A 1 109 ? 11.852 -6.952 -14.970 1.00 90.56 109 PHE A CA 1
ATOM 838 C C . PHE A 1 109 ? 11.554 -8.110 -15.930 1.00 90.56 109 PHE A C 1
ATOM 840 O O . PHE A 1 109 ? 10.490 -8.156 -16.544 1.00 90.56 109 PHE A O 1
ATOM 847 N N . SER A 1 110 ? 12.444 -9.102 -16.014 1.00 89.69 110 SER A N 1
ATOM 848 C CA . SER A 1 110 ? 12.292 -10.271 -16.897 1.00 89.69 110 SER A CA 1
ATOM 849 C C . SER A 1 110 ? 10.934 -10.982 -16.790 1.00 89.69 110 SER A C 1
ATOM 851 O O . SER A 1 110 ? 10.422 -11.477 -17.792 1.00 89.69 110 SER A O 1
ATOM 853 N N . GLN A 1 111 ? 10.330 -11.041 -15.599 1.00 88.38 111 GLN A N 1
ATOM 854 C CA . GLN A 1 111 ? 9.003 -11.642 -15.410 1.00 88.38 111 GLN A CA 1
ATOM 855 C C . GLN A 1 111 ? 7.867 -10.762 -15.937 1.00 88.38 111 GLN A C 1
ATOM 857 O O . GLN A 1 111 ? 6.896 -11.292 -16.471 1.00 88.38 111 GLN A O 1
ATOM 862 N N . TYR A 1 112 ? 7.995 -9.438 -15.834 1.00 84.81 112 TYR A N 1
ATOM 863 C CA . TYR A 1 112 ? 7.010 -8.505 -16.383 1.00 84.81 112 TYR A CA 1
ATOM 864 C C . TYR A 1 112 ? 6.980 -8.586 -17.906 1.00 84.81 112 TYR A C 1
ATOM 866 O O . TYR A 1 112 ? 5.904 -8.677 -18.482 1.00 84.81 112 TYR A O 1
ATOM 874 N N . ILE A 1 113 ? 8.154 -8.687 -18.536 1.00 84.19 113 ILE A N 1
ATOM 875 C CA . ILE A 1 113 ? 8.283 -8.878 -19.989 1.00 84.19 113 ILE A CA 1
ATOM 876 C C . ILE A 1 113 ? 7.584 -10.169 -20.450 1.00 84.19 113 ILE A C 1
ATOM 878 O O . ILE A 1 113 ? 7.025 -10.217 -21.541 1.00 84.19 113 ILE A O 1
ATOM 882 N N . LYS A 1 114 ? 7.606 -11.224 -19.625 1.00 85.56 114 LYS A N 1
ATOM 883 C CA . LYS A 1 114 ? 6.996 -12.521 -19.959 1.00 85.56 114 LYS A CA 1
ATOM 884 C C . LYS A 1 114 ? 5.482 -12.561 -19.743 1.00 85.56 114 LYS A C 1
ATOM 886 O O . LYS A 1 114 ? 4.803 -13.260 -20.487 1.00 85.56 114 LYS A O 1
ATOM 891 N N . ASN A 1 115 ? 4.972 -11.870 -18.721 1.00 78.06 115 ASN A N 1
ATOM 892 C CA . ASN A 1 115 ? 3.646 -12.162 -18.166 1.00 78.06 115 ASN A CA 1
ATOM 893 C C . ASN A 1 115 ? 2.683 -10.964 -18.083 1.00 78.06 115 ASN A C 1
ATOM 895 O O . ASN A 1 115 ? 1.502 -11.194 -17.840 1.00 78.06 115 ASN A O 1
ATOM 899 N N . VAL A 1 116 ? 3.140 -9.707 -18.188 1.00 71.44 116 VAL A N 1
ATOM 900 C CA . VAL A 1 116 ? 2.365 -8.551 -17.686 1.00 71.44 116 VAL A CA 1
ATOM 901 C C . VAL A 1 116 ? 2.190 -7.428 -18.718 1.00 71.44 116 VAL A C 1
ATOM 903 O O . VAL A 1 116 ? 3.091 -7.104 -19.486 1.00 71.44 116 VAL A O 1
ATOM 906 N N . THR A 1 117 ? 1.003 -6.812 -18.691 1.00 58.16 117 THR A N 1
ATOM 907 C CA . THR A 1 117 ? 0.621 -5.570 -19.383 1.00 58.16 117 THR A CA 1
ATOM 908 C C . THR A 1 117 ? 1.166 -4.314 -18.680 1.00 58.16 117 THR A C 1
ATOM 910 O O . THR A 1 117 ? 1.237 -4.296 -17.456 1.00 58.16 117 THR A O 1
ATOM 913 N N . PRO A 1 118 ? 1.480 -3.226 -19.407 1.00 61.16 118 PRO A N 1
ATOM 914 C CA . PRO A 1 118 ? 2.259 -2.082 -18.904 1.00 61.16 118 PRO A CA 1
ATOM 915 C C . PRO A 1 118 ? 1.581 -1.202 -17.835 1.00 61.16 118 PRO A C 1
ATOM 917 O O . PRO A 1 118 ? 2.237 -0.307 -17.303 1.00 61.16 118 PRO A O 1
ATOM 920 N N . ASP A 1 119 ? 0.304 -1.428 -17.505 1.00 82.88 119 ASP A N 1
ATOM 921 C CA . ASP A 1 119 ? -0.420 -0.617 -16.518 1.00 82.88 119 ASP A CA 1
ATOM 922 C C . ASP A 1 119 ? -0.515 -1.308 -15.145 1.00 82.88 119 ASP A C 1
ATOM 924 O O . ASP A 1 119 ? -1.382 -2.147 -14.878 1.00 82.88 119 ASP A O 1
ATOM 928 N N . MET A 1 120 ? 0.404 -0.928 -14.254 1.00 84.38 120 MET A N 1
ATOM 929 C CA . MET A 1 120 ? 0.465 -1.415 -12.872 1.00 84.38 120 MET A CA 1
ATOM 930 C C . MET A 1 120 ? -0.732 -0.953 -12.031 1.00 84.38 120 MET A C 1
ATOM 932 O O . MET A 1 120 ? -1.182 -1.687 -11.150 1.00 84.38 120 MET A O 1
ATOM 936 N N . GLU A 1 121 ? -1.266 0.244 -12.288 1.00 87.31 121 GLU A N 1
ATOM 937 C CA . GLU A 1 121 ? -2.350 0.809 -11.481 1.00 87.31 121 GLU A CA 1
ATOM 938 C C . GLU A 1 121 ? -3.650 0.032 -11.708 1.00 87.31 121 GLU A C 1
ATOM 940 O O . GLU A 1 121 ? -4.365 -0.286 -10.753 1.00 87.31 121 GLU A O 1
ATOM 945 N N . GLU A 1 122 ? -3.947 -0.320 -12.959 1.00 88.88 122 GLU A N 1
ATOM 946 C CA . GLU A 1 122 ? -5.127 -1.120 -13.287 1.00 88.88 122 GLU A CA 1
ATOM 947 C C . GLU A 1 122 ? -5.057 -2.522 -12.661 1.00 88.88 122 GLU A C 1
ATOM 949 O O . GLU A 1 122 ? -6.052 -3.017 -12.122 1.00 88.88 122 GLU A O 1
ATOM 954 N N . MET A 1 123 ? -3.873 -3.145 -12.665 1.00 89.56 123 MET A N 1
ATOM 955 C CA . MET A 1 123 ? -3.646 -4.452 -12.045 1.00 89.56 123 MET A CA 1
ATOM 956 C C . MET A 1 123 ? -3.962 -4.433 -10.541 1.00 89.56 123 MET A C 1
ATOM 958 O O . MET A 1 123 ? -4.692 -5.301 -10.058 1.00 89.56 123 MET A O 1
ATOM 962 N N . TYR A 1 124 ? -3.465 -3.436 -9.799 1.00 90.81 124 TYR A N 1
ATOM 963 C CA . TYR A 1 124 ? -3.739 -3.322 -8.361 1.00 90.81 124 TYR A CA 1
ATOM 964 C C . TYR A 1 124 ? -5.207 -3.001 -8.066 1.00 90.81 124 TYR A C 1
ATOM 966 O O . TYR A 1 124 ? -5.783 -3.595 -7.156 1.00 90.81 124 TYR A O 1
ATOM 974 N N . LYS A 1 125 ? -5.858 -2.144 -8.863 1.00 90.62 125 LYS A N 1
ATOM 975 C CA . LYS A 1 125 ? -7.305 -1.887 -8.730 1.00 90.62 125 LYS A CA 1
ATOM 976 C C . LYS A 1 125 ? -8.130 -3.161 -8.910 1.00 90.62 125 LYS A C 1
ATOM 978 O O . LYS A 1 125 ? -9.015 -3.431 -8.099 1.00 90.62 125 LYS A O 1
ATOM 983 N N . LYS A 1 126 ? -7.809 -3.971 -9.925 1.00 91.31 126 LYS A N 1
ATOM 984 C CA . LYS A 1 126 ? -8.449 -5.278 -10.148 1.00 91.31 126 LYS A CA 1
ATOM 985 C C . LYS A 1 126 ? -8.205 -6.230 -8.980 1.00 91.31 126 LYS A C 1
ATOM 987 O O . LYS A 1 126 ? -9.142 -6.885 -8.536 1.00 91.31 126 LYS A O 1
ATOM 992 N N . ALA A 1 127 ? -6.985 -6.271 -8.446 1.00 90.94 127 ALA A N 1
ATOM 993 C CA . ALA A 1 127 ? -6.665 -7.094 -7.283 1.00 90.94 127 ALA A CA 1
ATOM 994 C C . ALA A 1 127 ? -7.472 -6.678 -6.040 1.00 90.94 127 ALA A C 1
ATOM 996 O O . ALA A 1 127 ? -8.030 -7.536 -5.361 1.00 90.94 127 ALA A O 1
ATOM 997 N N . HIS A 1 128 ? -7.595 -5.376 -5.763 1.00 90.94 128 HIS A N 1
ATOM 998 C CA . HIS A 1 128 ? -8.407 -4.880 -4.649 1.00 90.94 128 HIS A CA 1
ATOM 999 C C . HIS A 1 128 ? -9.890 -5.234 -4.802 1.00 90.94 128 HIS A C 1
ATOM 1001 O O . HIS A 1 128 ? -10.519 -5.640 -3.826 1.00 90.94 128 HIS A O 1
ATOM 1007 N N . ALA A 1 129 ? -10.436 -5.131 -6.017 1.00 91.69 129 ALA A N 1
ATOM 1008 C CA . ALA A 1 129 ? -11.805 -5.553 -6.300 1.00 91.69 129 ALA A CA 1
ATOM 1009 C C . ALA A 1 129 ? -11.991 -7.066 -6.080 1.00 91.69 129 ALA A C 1
ATOM 1011 O O . ALA A 1 129 ? -12.913 -7.468 -5.377 1.00 91.69 129 ALA A O 1
ATOM 1012 N N . ALA A 1 130 ? -11.072 -7.892 -6.592 1.00 92.06 130 ALA A N 1
ATOM 1013 C CA . ALA A 1 130 ? -11.135 -9.347 -6.455 1.00 92.06 130 ALA A CA 1
ATOM 1014 C C . ALA A 1 130 ? -11.033 -9.820 -4.992 1.00 92.06 130 ALA A C 1
ATOM 1016 O O . ALA A 1 130 ? -11.759 -10.725 -4.585 1.00 92.06 130 ALA A O 1
ATOM 1017 N N . ILE A 1 131 ? -10.171 -9.191 -4.180 1.00 91.88 131 ILE A N 1
ATOM 1018 C CA . ILE A 1 131 ? -10.039 -9.507 -2.745 1.00 91.88 131 ILE A CA 1
ATOM 1019 C C . ILE A 1 131 ? -11.334 -9.181 -1.991 1.00 91.88 131 ILE A C 1
ATOM 1021 O O . ILE A 1 131 ? -11.727 -9.930 -1.100 1.00 91.88 131 ILE A O 1
ATOM 1025 N N . ARG A 1 132 ? -12.006 -8.078 -2.347 1.00 89.19 132 ARG A N 1
ATOM 1026 C CA . ARG A 1 132 ? -13.293 -7.701 -1.744 1.00 89.19 132 ARG A CA 1
ATOM 1027 C C . ARG A 1 132 ? -14.429 -8.629 -2.157 1.00 89.19 132 ARG A C 1
ATOM 1029 O O . ARG A 1 132 ? -15.291 -8.919 -1.336 1.00 89.19 132 ARG A O 1
ATOM 1036 N N . GLU A 1 133 ? -14.430 -9.088 -3.405 1.00 91.38 133 GLU A N 1
ATOM 1037 C CA . GLU A 1 133 ? -15.441 -10.019 -3.909 1.00 91.38 133 GLU A CA 1
ATOM 1038 C C . GLU A 1 133 ? -15.327 -11.399 -3.248 1.00 91.38 133 GLU A C 1
ATOM 1040 O O . GLU A 1 133 ? -16.341 -11.994 -2.885 1.00 91.38 133 GLU A O 1
ATOM 1045 N N . ASN A 1 134 ? -14.102 -11.899 -3.047 1.00 89.75 134 ASN A N 1
ATOM 1046 C CA . ASN A 1 134 ? -13.871 -13.193 -2.412 1.00 89.75 134 ASN A CA 1
ATOM 1047 C C . ASN A 1 134 ? -12.676 -13.168 -1.437 1.00 89.75 134 ASN A C 1
ATOM 1049 O O . ASN A 1 134 ? -11.555 -13.515 -1.821 1.00 89.75 134 ASN A O 1
ATOM 1053 N N . PRO A 1 135 ? -12.904 -12.831 -0.153 1.00 88.69 135 PRO A N 1
ATOM 1054 C CA . PRO A 1 135 ? -11.850 -12.775 0.861 1.00 88.69 135 PRO A CA 1
ATOM 1055 C C . PRO A 1 135 ? -11.483 -14.152 1.449 1.00 88.69 135 PRO A C 1
ATOM 1057 O O . PRO A 1 135 ? -10.775 -14.229 2.455 1.00 88.69 135 PRO A O 1
ATOM 1060 N N . VAL A 1 136 ? -11.980 -15.257 0.878 1.00 90.12 136 VAL A N 1
ATOM 1061 C CA . VAL A 1 136 ? -11.794 -16.601 1.441 1.00 90.12 136 VAL A CA 1
ATOM 1062 C C . VAL A 1 136 ? -10.362 -17.092 1.230 1.00 90.12 136 VAL A C 1
ATOM 1064 O O . VAL A 1 136 ? -9.821 -17.082 0.124 1.00 90.12 136 VAL A O 1
ATOM 1067 N N . TYR A 1 137 ? -9.753 -17.588 2.307 1.00 84.31 137 TYR A N 1
ATOM 1068 C CA . TYR A 1 137 ? -8.453 -18.243 2.248 1.00 84.31 137 TYR A CA 1
ATOM 1069 C C . TYR A 1 137 ? -8.582 -19.665 1.690 1.00 84.31 137 TYR A C 1
ATOM 1071 O O . TYR A 1 137 ? -9.195 -20.537 2.309 1.00 84.31 137 TYR A O 1
ATOM 1079 N N . PHE A 1 138 ? -7.947 -19.920 0.548 1.00 82.19 138 PHE A N 1
ATOM 1080 C CA . PHE A 1 138 ? -7.787 -21.268 0.011 1.00 82.19 138 PHE A CA 1
ATOM 1081 C C . PHE A 1 138 ? -6.468 -21.859 0.517 1.00 82.19 138 PHE A C 1
ATOM 1083 O O . PHE A 1 138 ? -5.385 -21.388 0.170 1.00 82.19 138 PHE A O 1
ATOM 1090 N N . GLY A 1 139 ? -6.552 -22.884 1.366 1.00 76.94 139 GLY A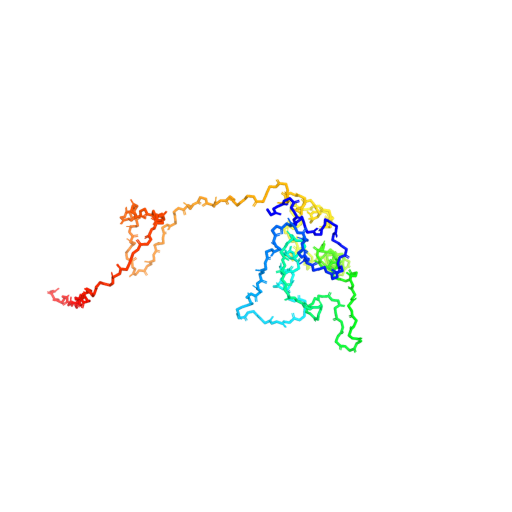 N 1
ATOM 1091 C CA . GLY A 1 139 ? -5.374 -23.610 1.836 1.00 76.94 139 GLY A CA 1
ATOM 1092 C C . GLY A 1 139 ? -4.650 -24.319 0.689 1.00 76.94 139 GLY A C 1
ATOM 1093 O O . GLY A 1 139 ? -5.272 -24.794 -0.259 1.00 76.94 139 GLY A O 1
ATOM 1094 N N . PHE A 1 140 ? -3.325 -24.423 0.782 1.00 76.88 140 PHE A N 1
ATOM 1095 C CA . PHE A 1 140 ? -2.536 -25.160 -0.203 1.00 76.88 140 PHE A CA 1
ATOM 1096 C C . PHE A 1 140 ? -2.513 -26.658 0.116 1.00 76.88 140 PHE A C 1
ATOM 1098 O O . PHE A 1 140 ? -2.319 -27.060 1.266 1.00 76.88 140 PHE A O 1
ATOM 1105 N N . SER A 1 141 ? -2.642 -27.499 -0.913 1.00 73.12 141 SER A N 1
ATOM 1106 C CA . SER A 1 141 ? -2.391 -28.935 -0.789 1.00 73.12 141 SER A CA 1
ATOM 1107 C C . SER A 1 141 ? -0.910 -29.166 -0.487 1.00 73.12 141 SER A C 1
ATOM 1109 O O . SER A 1 141 ? -0.051 -28.799 -1.293 1.00 73.12 141 SER A O 1
ATOM 1111 N N . LYS A 1 142 ? -0.590 -29.787 0.652 1.00 74.88 142 LYS A N 1
ATOM 1112 C CA . LYS A 1 142 ? 0.788 -30.190 0.950 1.00 74.88 142 LYS A CA 1
ATOM 1113 C C . LYS A 1 142 ? 1.190 -31.322 0.005 1.00 74.88 142 LYS A C 1
ATOM 1115 O O . LYS A 1 142 ? 0.750 -32.454 0.176 1.00 74.88 142 LYS A O 1
ATOM 1120 N N . GLN A 1 143 ? 2.027 -31.024 -0.983 1.00 68.62 143 GLN A N 1
ATOM 1121 C CA . GLN A 1 143 ? 2.760 -32.061 -1.705 1.00 68.62 143 GLN A CA 1
ATOM 1122 C C . GLN A 1 143 ? 3.866 -32.571 -0.776 1.00 68.62 143 GLN A C 1
ATOM 1124 O O . GLN A 1 143 ? 4.691 -31.790 -0.302 1.00 68.62 143 GLN A O 1
ATOM 1129 N N . GLY A 1 144 ? 3.837 -33.863 -0.446 1.00 55.75 144 GLY A N 1
ATOM 1130 C CA . GLY A 1 144 ? 4.849 -34.478 0.409 1.00 55.75 144 GLY A CA 1
ATOM 1131 C C . GLY A 1 144 ? 6.218 -34.425 -0.267 1.00 55.75 144 GLY A C 1
ATOM 1132 O O . GLY A 1 144 ? 6.394 -34.989 -1.342 1.00 55.75 144 GLY A O 1
ATOM 1133 N N . PHE A 1 145 ? 7.182 -33.748 0.354 1.00 53.47 145 PHE A N 1
ATOM 1134 C CA . PHE A 1 145 ? 8.571 -33.725 -0.099 1.00 53.47 145 PHE A CA 1
ATOM 1135 C C . PHE A 1 145 ? 9.407 -34.627 0.813 1.00 53.47 145 PHE A C 1
ATOM 1137 O O . PHE A 1 145 ? 9.481 -34.391 2.019 1.00 53.47 145 PHE A O 1
ATOM 1144 N N . SER A 1 146 ? 10.029 -35.669 0.256 1.00 59.62 146 SER A N 1
ATOM 1145 C CA . SER A 1 146 ? 10.972 -36.512 0.995 1.00 59.62 146 SER A CA 1
ATOM 1146 C C . SER A 1 146 ? 12.337 -35.826 1.049 1.00 59.62 146 SER A C 1
ATOM 1148 O O . SER A 1 146 ? 13.034 -35.744 0.035 1.00 59.62 146 SER A O 1
ATOM 1150 N N . ILE A 1 147 ? 12.741 -35.352 2.228 1.00 61.19 147 ILE A N 1
ATOM 1151 C CA . ILE A 1 147 ? 14.120 -34.915 2.460 1.00 61.19 147 ILE A CA 1
ATOM 1152 C C . ILE A 1 147 ? 15.018 -36.144 2.642 1.00 61.19 147 ILE A C 1
ATOM 1154 O O . ILE A 1 147 ? 15.012 -36.787 3.686 1.00 61.19 147 ILE A O 1
ATOM 1158 N N . ASN A 1 148 ? 15.800 -36.484 1.619 1.00 64.94 148 ASN A N 1
ATOM 1159 C CA . ASN A 1 148 ? 16.897 -37.438 1.770 1.00 64.94 148 ASN A CA 1
ATOM 1160 C C . ASN A 1 148 ? 18.169 -36.651 2.099 1.00 64.94 148 ASN A C 1
ATOM 1162 O O . ASN A 1 148 ? 18.813 -36.101 1.207 1.00 64.94 148 ASN A O 1
ATOM 1166 N N . SER A 1 149 ? 18.505 -36.567 3.386 1.00 52.84 149 SER A N 1
ATOM 1167 C CA . SER A 1 149 ? 19.736 -35.931 3.862 1.00 52.84 149 SER A CA 1
ATOM 1168 C C . SER A 1 149 ? 20.848 -36.982 3.970 1.00 52.84 149 SER A C 1
ATOM 1170 O O . SER A 1 149 ? 20.674 -37.959 4.703 1.00 52.84 149 SER A O 1
ATOM 1172 N N . PRO A 1 150 ? 22.005 -36.825 3.300 1.00 61.12 150 PRO A N 1
ATOM 1173 C CA . PRO A 1 150 ? 23.127 -37.737 3.500 1.00 61.12 150 PRO A CA 1
ATOM 1174 C C . PRO A 1 150 ? 23.618 -37.627 4.953 1.00 61.12 150 PRO A C 1
ATOM 1176 O O . PRO A 1 150 ? 24.083 -36.573 5.375 1.00 61.12 150 PRO A O 1
ATOM 1179 N N . GLY A 1 151 ? 23.470 -38.708 5.725 1.00 63.28 151 GLY A N 1
ATOM 1180 C CA . GLY A 1 151 ? 23.869 -38.789 7.139 1.00 63.28 151 GLY A CA 1
ATOM 1181 C C . GLY A 1 151 ? 22.725 -38.983 8.140 1.00 63.28 151 GLY A C 1
ATOM 1182 O O . GLY A 1 151 ? 22.996 -39.291 9.296 1.00 63.28 151 GLY A O 1
ATOM 1183 N N . TYR A 1 152 ? 21.464 -38.887 7.705 1.00 57.34 152 TYR A N 1
ATOM 1184 C CA . TYR A 1 152 ? 20.297 -39.250 8.514 1.00 57.34 152 TYR A CA 1
ATOM 1185 C C . TYR A 1 152 ? 19.332 -40.075 7.650 1.00 57.34 152 TYR A C 1
ATOM 1187 O O . TYR A 1 152 ? 18.745 -39.511 6.724 1.00 57.34 152 TYR A O 1
ATOM 1195 N N . PRO A 1 153 ? 19.176 -41.396 7.882 1.00 58.03 153 PRO A N 1
ATOM 1196 C CA . PRO A 1 153 ? 18.205 -42.183 7.129 1.00 58.03 153 PRO A CA 1
ATOM 1197 C C . PRO A 1 153 ? 16.804 -41.591 7.329 1.00 58.03 153 PRO A C 1
ATOM 1199 O O . PRO A 1 153 ? 16.428 -41.228 8.444 1.00 58.03 153 PRO A O 1
ATOM 1202 N N . GLY A 1 154 ? 16.074 -41.435 6.222 1.00 52.53 154 GLY A N 1
ATOM 1203 C CA . GLY A 1 154 ? 14.803 -40.721 6.168 1.00 52.53 154 GLY A CA 1
ATOM 1204 C C . GLY A 1 154 ? 13.794 -41.243 7.188 1.00 52.53 154 GLY A C 1
ATOM 1205 O O . GLY A 1 154 ? 13.477 -42.430 7.226 1.00 52.53 154 GLY A O 1
ATOM 1206 N N . ILE A 1 155 ? 13.268 -40.335 8.006 1.00 49.12 155 ILE A N 1
ATOM 1207 C CA . ILE A 1 155 ? 12.139 -40.622 8.885 1.00 49.12 155 ILE A CA 1
ATOM 1208 C C . ILE A 1 155 ? 10.900 -40.668 7.986 1.00 49.12 155 ILE A C 1
ATOM 1210 O O . ILE A 1 155 ? 10.453 -39.636 7.478 1.00 49.12 155 ILE A O 1
ATOM 1214 N N . HIS A 1 156 ? 10.362 -41.861 7.735 1.00 43.53 156 HIS A N 1
ATOM 1215 C CA . HIS A 1 156 ? 9.068 -41.997 7.077 1.00 43.53 156 HIS A CA 1
ATOM 1216 C C . HIS A 1 156 ? 7.992 -41.421 8.009 1.00 43.53 156 HIS A C 1
ATOM 1218 O O . HIS A 1 156 ? 7.632 -42.033 9.008 1.00 43.53 156 HIS A O 1
ATOM 1224 N N . PHE A 1 157 ? 7.466 -40.239 7.680 1.00 44.75 157 PHE A N 1
ATOM 1225 C CA . PHE A 1 157 ? 6.332 -39.590 8.358 1.00 44.75 157 PHE A CA 1
ATOM 1226 C C . PHE A 1 157 ? 4.992 -40.316 8.079 1.00 44.75 157 PHE A C 1
ATOM 1228 O O . PHE A 1 157 ? 3.976 -39.682 7.802 1.00 44.75 157 PHE A O 1
ATOM 1235 N N . ALA A 1 158 ? 4.980 -41.652 8.102 1.00 38.50 158 ALA A N 1
ATOM 1236 C CA . ALA A 1 158 ? 3.764 -42.445 7.921 1.00 38.50 158 ALA A CA 1
ATOM 1237 C C . ALA A 1 158 ? 2.952 -42.613 9.224 1.00 38.50 158 ALA A C 1
ATOM 1239 O O . ALA A 1 158 ? 1.769 -42.922 9.145 1.00 38.50 158 ALA A O 1
ATOM 1240 N N . ASP A 1 159 ? 3.518 -42.306 10.399 1.00 40.28 159 ASP A N 1
ATOM 1241 C CA . ASP A 1 159 ? 2.892 -42.628 11.695 1.00 40.28 159 ASP A CA 1
ATOM 1242 C C . ASP A 1 159 ? 2.451 -41.403 12.517 1.00 40.28 159 ASP A C 1
ATOM 1244 O O . ASP A 1 159 ? 2.647 -41.346 13.730 1.00 40.28 159 ASP A O 1
ATOM 1248 N N . GLN A 1 160 ? 1.833 -40.395 11.893 1.00 40.69 160 GLN A N 1
ATOM 1249 C CA . GLN A 1 160 ? 1.127 -39.356 12.665 1.00 40.69 160 GLN A CA 1
ATOM 1250 C C . GLN A 1 160 ? -0.073 -38.753 11.923 1.00 40.69 160 GLN A C 1
ATOM 1252 O O . GLN A 1 160 ? -0.272 -37.543 11.867 1.00 40.69 160 GLN A O 1
ATOM 1257 N N . ALA A 1 161 ? -0.914 -39.619 11.362 1.00 42.41 161 ALA A N 1
ATOM 1258 C CA . ALA A 1 161 ? -2.248 -39.253 10.901 1.00 42.41 161 ALA A CA 1
ATOM 1259 C C . ALA A 1 161 ? -3.305 -39.737 11.904 1.00 42.41 161 ALA A C 1
ATOM 1261 O O . ALA A 1 161 ? -3.977 -40.718 11.630 1.00 42.41 161 ALA A O 1
ATOM 1262 N N . SER A 1 162 ? -3.422 -39.060 13.056 1.00 40.06 162 SER A N 1
ATOM 1263 C CA . SER A 1 162 ? -4.658 -38.941 13.861 1.00 40.06 162 SER A CA 1
ATOM 1264 C C . SER A 1 162 ? -4.350 -38.406 15.266 1.00 40.06 162 SER A C 1
ATOM 1266 O O . SER A 1 162 ? -4.218 -39.167 16.222 1.00 40.06 162 SER A O 1
ATOM 1268 N N . LEU A 1 163 ? -4.273 -37.087 15.425 1.00 35.09 163 LEU A N 1
ATOM 1269 C CA . LEU A 1 163 ? -4.691 -36.474 16.685 1.00 35.09 163 LEU A CA 1
ATOM 1270 C C . LEU A 1 163 ? -5.623 -35.324 16.318 1.00 35.09 163 LEU A C 1
ATOM 1272 O O . LEU A 1 163 ? -5.196 -34.242 15.920 1.00 35.09 163 LEU A O 1
ATOM 1276 N N . GLU A 1 164 ? -6.913 -35.637 16.329 1.00 31.03 164 GLU A N 1
ATOM 1277 C CA . GLU A 1 164 ? -8.003 -34.704 16.090 1.00 31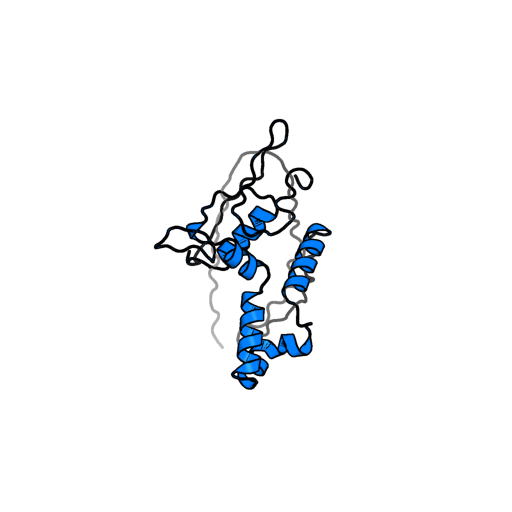.03 164 GLU A CA 1
ATOM 1278 C C . GLU A 1 164 ? -7.854 -33.496 17.022 1.00 31.03 164 GLU A C 1
ATOM 1280 O O . GLU A 1 164 ? -7.955 -33.617 18.243 1.00 31.03 164 GLU A O 1
ATOM 1285 N N . PHE A 1 165 ? -7.646 -32.308 16.454 1.00 30.09 165 PHE A N 1
ATOM 1286 C CA . PHE A 1 165 ? -7.801 -31.054 17.185 1.00 30.09 165 PHE A CA 1
ATOM 1287 C C . PHE A 1 165 ? -9.304 -30.785 17.340 1.00 30.09 165 PHE A C 1
ATOM 1289 O O . PHE A 1 165 ? -9.902 -29.961 16.651 1.00 30.09 165 PHE A O 1
ATOM 1296 N N . ARG A 1 166 ? -9.948 -31.559 18.217 1.00 31.95 166 ARG A N 1
ATOM 1297 C CA . ARG A 1 166 ? -11.325 -31.330 18.641 1.00 31.95 166 ARG A CA 1
ATOM 1298 C C . ARG A 1 166 ? -11.306 -30.171 19.633 1.00 31.95 166 ARG A C 1
ATOM 1300 O O . ARG A 1 166 ? -11.128 -30.365 20.831 1.00 31.95 166 ARG A O 1
ATOM 1307 N N . THR A 1 167 ? -11.483 -28.949 19.142 1.00 37.12 167 THR A N 1
ATOM 1308 C CA . THR A 1 167 ? -11.876 -27.819 19.986 1.00 37.12 167 THR A CA 1
ATOM 1309 C C . THR A 1 167 ? -13.308 -28.052 20.461 1.00 37.12 167 THR A C 1
ATOM 1311 O O . THR A 1 167 ? -14.275 -27.642 19.827 1.00 37.12 167 THR A O 1
ATOM 1314 N N . GLN A 1 168 ? -13.460 -28.740 21.592 1.00 33.88 168 GLN A N 1
ATOM 1315 C CA . GLN A 1 168 ? -14.678 -28.650 22.386 1.00 33.88 168 GLN A CA 1
ATOM 1316 C C . GLN A 1 168 ? -14.423 -27.740 23.580 1.00 33.88 168 GLN A C 1
ATOM 1318 O O . GLN A 1 168 ? -13.650 -28.037 24.485 1.00 33.88 168 GLN A O 1
ATOM 1323 N N . SER A 1 169 ? -15.115 -26.607 23.535 1.00 38.88 169 SER A N 1
ATOM 1324 C CA . SER A 1 169 ? -15.570 -25.857 24.692 1.00 38.88 169 SER A CA 1
ATOM 1325 C C . SER A 1 169 ? -15.959 -26.786 25.840 1.00 38.88 169 SER A C 1
ATOM 1327 O O . SER A 1 169 ? -16.818 -27.648 25.644 1.00 38.88 169 SER A O 1
ATOM 1329 N N . SER A 1 170 ? -15.399 -26.566 27.025 1.00 34.56 170 SER A N 1
ATOM 1330 C CA . SER A 1 170 ? -16.121 -26.523 28.304 1.00 34.56 170 SER A CA 1
ATOM 1331 C C . SER A 1 170 ? -15.117 -26.422 29.448 1.00 34.56 170 SER A C 1
ATOM 1333 O O . SER A 1 170 ? -14.180 -27.203 29.553 1.00 34.56 170 SER A O 1
ATOM 1335 N N . SER A 1 171 ? -15.340 -25.420 30.290 1.00 39.44 171 SER A N 1
ATOM 1336 C CA . SER A 1 171 ? -15.006 -25.379 31.714 1.00 39.44 171 SER A CA 1
ATOM 1337 C C . SER A 1 171 ? -14.613 -26.722 32.350 1.00 39.44 171 SER A C 1
ATOM 1339 O O . SER A 1 171 ? -15.451 -27.616 32.418 1.00 39.44 171 SER A O 1
ATOM 1341 N N . CYS A 1 172 ? -13.411 -26.828 32.919 1.00 30.98 172 CYS A N 1
ATOM 1342 C CA . CYS A 1 172 ? -13.234 -27.181 34.333 1.00 30.98 172 CYS A CA 1
ATOM 1343 C C . CYS A 1 172 ? -11.758 -27.242 34.731 1.00 30.98 172 CYS A C 1
ATOM 1345 O O . CYS A 1 172 ? -10.878 -27.591 33.953 1.00 30.98 172 CYS A O 1
ATOM 1347 N N . LEU A 1 173 ? -11.551 -26.885 35.990 1.00 39.19 173 LEU A N 1
ATOM 1348 C CA . LEU A 1 173 ? -10.328 -26.944 36.771 1.00 39.19 173 LEU A CA 1
ATOM 1349 C C . LEU A 1 173 ? -9.675 -28.338 36.791 1.00 39.19 173 LEU A C 1
ATOM 1351 O O . LEU A 1 173 ? -10.373 -29.348 36.767 1.00 39.19 173 LEU A O 1
ATOM 1355 N N . CYS A 1 174 ? -8.348 -28.316 36.976 1.00 30.17 174 CYS A N 1
ATOM 1356 C CA . CYS A 1 174 ? -7.514 -29.198 37.816 1.00 30.17 174 CYS A CA 1
ATOM 1357 C C . CYS A 1 174 ? -6.310 -29.808 37.077 1.00 30.17 174 CYS A C 1
ATOM 1359 O O . CYS A 1 174 ? -6.445 -30.671 36.215 1.00 30.17 174 CYS A O 1
ATOM 1361 N N . LEU A 1 175 ? -5.114 -29.377 37.499 1.00 37.19 175 LEU A N 1
ATOM 1362 C CA . LEU A 1 175 ? -3.849 -30.110 37.351 1.00 37.19 175 LEU A CA 1
ATOM 1363 C C . LEU A 1 175 ? -3.989 -31.527 37.941 1.00 37.19 175 LEU A C 1
ATOM 1365 O O . LEU A 1 175 ? -4.715 -31.705 38.924 1.00 37.19 175 LEU A O 1
ATOM 1369 N N . PRO A 1 176 ? -3.235 -32.510 37.422 1.00 41.50 176 PRO A N 1
ATOM 1370 C CA . PRO A 1 176 ? -2.086 -32.950 38.217 1.00 41.50 176 PRO A CA 1
ATOM 1371 C C . PRO A 1 176 ? -0.828 -33.313 37.406 1.00 41.50 176 PRO A C 1
ATOM 1373 O O . PRO A 1 176 ? -0.878 -33.645 36.224 1.00 41.50 176 PRO A O 1
ATOM 1376 N N . SER A 1 177 ? 0.309 -33.253 38.108 1.00 41.00 177 SER A N 1
ATOM 1377 C CA . SER A 1 177 ? 1.641 -33.730 37.725 1.00 41.00 177 SER A CA 1
ATOM 1378 C C . SER A 1 177 ? 1.647 -35.100 37.044 1.00 41.00 177 SER A C 1
ATOM 1380 O O . SER A 1 177 ? 1.020 -36.036 37.536 1.00 41.00 177 SER A O 1
ATOM 1382 N N . ALA A 1 178 ? 2.491 -35.259 36.022 1.00 36.91 178 ALA A N 1
ATOM 1383 C CA . ALA A 1 178 ? 3.007 -36.562 35.619 1.00 36.91 178 ALA A CA 1
ATOM 1384 C C . ALA A 1 178 ? 4.473 -36.448 35.173 1.00 36.91 178 ALA A C 1
ATOM 1386 O O . ALA A 1 178 ? 4.870 -35.522 34.470 1.00 36.91 178 ALA A O 1
ATOM 1387 N N . GLU A 1 179 ? 5.259 -37.390 35.678 1.00 33.75 179 GLU A N 1
ATOM 1388 C CA . GLU A 1 179 ? 6.71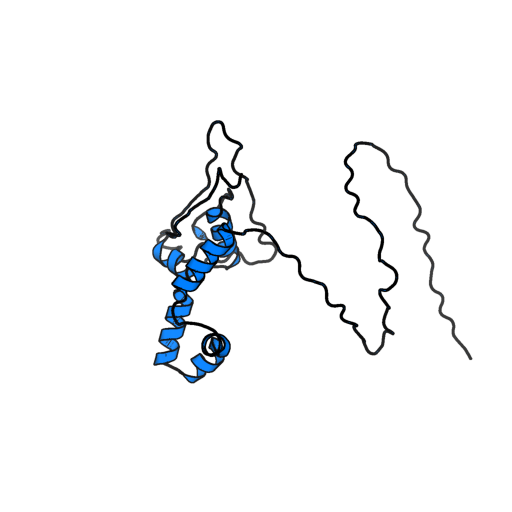4 -37.487 35.695 1.00 33.75 179 GLU A CA 1
ATOM 1389 C C . GLU A 1 179 ? 7.376 -37.495 34.307 1.00 33.75 179 GLU A C 1
ATOM 1391 O O . GLU A 1 179 ? 7.020 -38.280 33.429 1.00 33.75 179 GLU A O 1
ATOM 1396 N N . ILE A 1 180 ? 8.450 -36.715 34.159 1.00 36.81 180 ILE A N 1
ATOM 1397 C CA . ILE A 1 180 ? 9.446 -36.914 33.102 1.00 36.81 180 ILE A CA 1
ATOM 1398 C C . ILE A 1 180 ? 10.359 -38.059 33.556 1.00 36.81 180 ILE A C 1
ATOM 1400 O O . ILE A 1 180 ? 11.285 -37.851 34.340 1.00 36.81 180 ILE A O 1
ATOM 1404 N N . LYS A 1 181 ? 10.109 -39.281 33.075 1.00 34.66 181 LYS A N 1
ATOM 1405 C CA . LYS A 1 181 ? 11.101 -40.362 33.151 1.00 34.66 181 LYS A CA 1
ATOM 1406 C C . LYS A 1 181 ? 12.025 -40.254 31.948 1.00 34.66 181 LYS A C 1
ATOM 1408 O O . LYS A 1 181 ? 11.652 -40.575 30.825 1.00 34.66 181 LYS A O 1
ATOM 1413 N N . GLY A 1 182 ? 13.229 -39.753 32.213 1.00 35.44 182 GLY A N 1
ATOM 1414 C CA . GLY A 1 182 ? 14.338 -39.782 31.273 1.00 35.44 182 GLY A CA 1
ATOM 1415 C C . GLY A 1 182 ? 14.716 -41.219 30.923 1.00 35.44 182 GLY A C 1
ATOM 1416 O O . GLY A 1 182 ? 14.804 -42.081 31.796 1.00 35.44 182 GLY A O 1
ATOM 1417 N N . VAL A 1 183 ? 14.964 -41.459 29.640 1.00 36.00 183 VAL A N 1
ATOM 1418 C CA . VAL A 1 183 ? 15.623 -42.672 29.159 1.00 36.00 183 VAL A CA 1
ATOM 1419 C C . VAL A 1 183 ? 16.897 -42.231 28.454 1.00 36.00 183 VAL A C 1
ATOM 1421 O O . VAL A 1 183 ? 16.868 -41.599 27.401 1.00 36.00 183 VAL A O 1
ATOM 1424 N N . TYR A 1 184 ? 18.019 -42.527 29.104 1.00 33.50 184 TYR A N 1
ATOM 1425 C CA . TYR A 1 184 ? 19.365 -42.399 28.569 1.00 33.50 184 TYR A CA 1
ATOM 1426 C C . TYR A 1 184 ? 19.549 -43.440 27.460 1.00 33.50 184 TYR A C 1
ATOM 1428 O O . TYR A 1 184 ? 19.369 -44.632 27.702 1.00 33.50 184 TYR A O 1
ATOM 1436 N N . ALA A 1 185 ? 19.916 -43.004 26.255 1.00 38.16 185 ALA A N 1
ATOM 1437 C CA . ALA A 1 185 ? 20.352 -43.908 25.199 1.00 38.16 185 ALA A CA 1
ATOM 1438 C C . ALA A 1 185 ? 21.829 -44.261 25.424 1.00 38.16 185 ALA A C 1
ATOM 1440 O O . ALA A 1 185 ? 22.723 -43.433 25.248 1.00 38.16 185 ALA A O 1
ATOM 1441 N N . THR A 1 186 ? 22.064 -45.495 25.856 1.00 37.84 186 THR A N 1
ATOM 1442 C CA . THR A 1 186 ? 23.364 -46.159 25.875 1.00 37.84 186 THR A CA 1
ATOM 1443 C C . THR A 1 186 ? 23.816 -46.477 24.449 1.00 37.84 186 THR A C 1
ATOM 1445 O O . THR A 1 186 ? 23.055 -46.984 23.626 1.00 37.84 186 THR A O 1
ATOM 1448 N N . THR A 1 187 ? 25.077 -46.181 24.153 1.00 50.84 187 THR A N 1
ATOM 1449 C CA . THR A 1 187 ? 25.793 -46.652 22.964 1.00 50.84 187 THR A CA 1
ATOM 1450 C C . THR A 1 187 ? 26.041 -48.162 23.053 1.00 50.84 187 THR A C 1
ATOM 1452 O O . THR A 1 187 ? 26.437 -48.643 24.115 1.00 50.84 187 THR A O 1
ATOM 1455 N N . PRO A 1 188 ? 25.914 -48.923 21.954 1.00 46.38 188 PRO A N 1
ATOM 1456 C CA . PRO A 1 188 ? 26.564 -50.218 21.837 1.00 46.38 188 PRO A CA 1
ATOM 1457 C C . PRO A 1 188 ? 27.787 -50.109 20.921 1.00 46.38 188 PRO A C 1
ATOM 1459 O O . PRO A 1 188 ? 27.682 -49.756 19.747 1.00 46.38 188 PRO A O 1
ATOM 1462 N N . GLY A 1 189 ? 28.955 -50.407 21.488 1.00 42.00 189 GLY A N 1
ATOM 1463 C CA . GLY A 1 189 ? 30.168 -50.722 20.745 1.00 42.00 189 GLY A CA 1
ATOM 1464 C C . GLY A 1 189 ? 30.401 -52.234 20.662 1.00 42.00 189 GLY A C 1
ATOM 1465 O O . GLY A 1 189 ? 29.954 -52.975 21.535 1.00 42.00 189 GLY A O 1
ATOM 1466 N N . PHE A 1 190 ? 31.195 -52.596 19.649 1.00 38.50 190 PHE A N 1
ATOM 1467 C CA . PHE A 1 190 ? 31.974 -53.826 19.433 1.00 38.50 190 PHE A CA 1
ATOM 1468 C C . PHE A 1 190 ? 31.279 -55.095 18.912 1.00 38.50 190 PHE A C 1
ATOM 1470 O O . PHE A 1 190 ? 30.608 -55.813 19.649 1.00 38.50 190 PHE A O 1
ATOM 1477 N N . LEU A 1 191 ? 31.604 -55.446 17.660 1.00 38.22 191 LEU A N 1
ATOM 1478 C CA . LEU A 1 191 ? 32.718 -56.356 17.336 1.00 38.22 191 LEU A CA 1
ATOM 1479 C C . LEU A 1 191 ? 33.427 -55.891 16.057 1.00 38.22 191 LEU A C 1
ATOM 1481 O O . LEU A 1 191 ? 32.721 -55.362 15.171 1.00 38.22 191 LEU A O 1
#

Foldseek 3Di:
DCVPQQAALDLLQDDAAQAADPPDPGFAEDEQDCDPPDQAACDVSVVVVVVVRNRRHGYDDDQCRYPQQDPPVRDRDSVRRSCVLLVVVVLVVLVVCVVPPVPVSCVPCVVCVVPHDSRSNVVSNVVVVVCSVDVDDDDDDDDDDFDDDVPDHTDPPPPPPDDDPPPDDDDDDDDDDDDDDDDDDDDDDDD

Radius of gyration: 26.04 Å; chains: 1; bounding box: 59×77×60 Å

Organism: Myodes glareolus (NCBI:txid447135)

Sequence (191 aa):
MDKIYEGQVEVTGDEYNVESIDGQPGAFTCYLDAGLARTTTGNKVVGALKGAVDGGLSIPHSTKRFPGYDSESKEFKAKVHRKHNMGQNVADYMRCLMEEDEDAYKKQFSQYIKNVTPDMEEMYKKAHAAIRENPVYFGFSKQGFSINSPGYPGIHFADQASLEFRTQSSSCLCLPSAEIKGVYATTPGFL

Secondary structure (DSSP, 8-state):
-TTT----SS---S----PPPTTSPPP-B-----TTS---TT-HHHHHHHHHHHTT-B----GGGSTTB-TTT--B-HHHHHHHHTTHHHHHHHHHHHHH-HHHHHHHSHHHHHH--S-HHHHHHHHHHHHHH-----PPP-------BTTB----TTS--------------------------PPPP--

pLDDT: mean 76.63, std 20.89, range [30.09, 94.5]

InterPro domains:
  IPR005485 Large ribosomal subunit protein uL18, eukaryota/archaea [PF17144] (1-62)
  IPR005485 Large ribosomal subunit protein uL18, eukaryota/archaea [PR00058] (31-50)
  IPR005485 Large ribosomal subunit protein uL18, eukaryota/archaea [PR00058] (51-70)
  IPR005485 Large ribosomal subunit protein uL18, eukaryota/archaea [PR00058] (93-113)
  IPR005485 Large ribosomal subunit protein uL18, eukaryota/archaea [PTHR23410] (1-137)
  IPR025607 Large ribosomal subunit protein uL18, C-terminal, eukaryotes [PF14204] (120-137)